Protein AF-0000000082408126 (afdb_homodimer)

Radius of gyration: 17.86 Å; Cα contacts (8 Å, |Δi|>4): 687; chains: 2; bounding box: 46×48×42 Å

InterPro domains:
  IPR011576 Pyridoxamine 5'-phosphate oxidase, N-terminal [PF01243] (5-93)
  IPR012349 FMN-binding split barrel [G3DSA:2.30.110.10] (2-113)
  IPR024031 PPOX class F420-dependent enzyme, MSMEG_5819/OxyR family [TIGR04023] (3-119)

Foldseek 3Di:
DFDDPLRVVLLVVFQWKWKWFAAPVGDIDIDIFGWDDPRFKIKGFDADDCRCVDPRLVRVVVPRFKMKIKGKDFPDVVLTWIWIKIWIWGKHHWDWDQDDHGTHIMIITGTAKMWTWDSVGDGADPDGTDIDIDGDDD/DFDDPLRVVLLVVFAWKWKWFAAPVGDIDIDIFGWDDPRFKIKGFDADPCRCVDPRLVRVVVPRFKMKIKGKDFPDVVLTWIWIKIWIWGKHHWDWDQDDHGTHIMIITGTAKMWTWDSVGDGADPDGTDIDMDGDDD

Solvent-accessible surface area (backbone atoms only — not comparable to full-atom values): 14688 Å² total; per-residue (Å²): 74,77,80,50,72,68,55,48,54,51,56,70,70,48,77,47,32,39,40,16,32,30,39,98,85,63,46,34,36,40,45,79,41,58,69,44,75,77,86,74,37,37,37,38,67,36,60,53,74,66,49,61,71,35,67,64,43,43,17,38,65,71,65,39,30,47,26,13,32,27,38,66,52,62,90,30,76,84,66,39,16,55,30,36,37,34,34,33,28,41,47,46,71,69,41,77,46,76,54,93,81,39,64,24,36,33,26,48,26,43,60,42,37,35,36,34,26,39,82,85,58,53,64,63,60,94,59,73,78,66,69,48,74,43,60,34,64,133,76,76,79,50,71,69,55,48,56,52,57,70,72,48,74,49,32,38,40,16,32,31,39,97,84,64,47,37,36,42,46,78,39,57,68,43,74,79,87,74,37,35,38,38,68,35,61,52,75,65,48,60,71,36,67,64,42,44,16,36,67,71,66,39,31,47,26,11,32,26,38,67,52,63,91,29,76,85,65,38,17,55,31,35,37,33,35,34,28,41,47,47,70,70,40,78,45,76,54,94,81,40,64,24,36,33,26,46,26,43,60,40,37,36,36,34,26,39,81,84,58,55,64,62,60,94,59,72,77,66,70,51,75,43,62,35,65,131

Sequence (276 aa):
MAFTEEEIAYMQSQPLARVATLSPHGQPDVVPLAFEYDGAHFWIGGGGQSVLKTRKFRNIGSGQLEVALVIDDMPSFEPFVARGIRIYGVAERPIERVGMVGPGIYSRITPTVSWSWNLAGEPAGDTWYESHKTVHTQMAFTEEEIAYMQSQPLARVATLSPHGQPDVVPLAFEYDGAHFWIGGGGQSVLKTRKFRNIGSGQLEVALVIDDMPSFEPFVARGIRIYGVAERPIERVGMVGPGIYSRITPTVSWSWNLAGEPAGDTWYESHKTVHTQ

Nearest PDB structures (foldseek):
  3f7e-assembly1_B  TM=7.521E-01  e=1.016E-05  Mycolicibacterium smegmatis
  3tgv-assembly2_D  TM=7.286E-01  e=1.188E-05  Vibrio cholerae O395
  3gas-assembly1_B  TM=7.030E-01  e=2.689E-04  Helicobacter pylori NCTC 11639
  2fg9-assembly1_A  TM=7.040E-01  e=2.301E-04  Bacteroides thetaiotaomicron VPI-5482
  6u5f-assembly1_M  TM=4.309E-01  e=4.556E-01  Pseudomonas aeruginosa PAO1

Secondary structure (DSSP, 8-state):
-PPPHHHHHHHHH-S-EEEEEE-TTS-EEEEEE--EE-SS-EEEEESSGGGGGSHHHHHHHTT--EEEEEEEEEEETTTTEEEEEEEEEEE---EEEEETTEEEEEEEEEEEEEEEE-TT-PPP-SSPPPEEEEEPP-/-PPPHHHHHHHHH-S-EEEEEE-TTS-EEEEEE--EE-SS-EEEEESSGGGGGSHHHHHHHTT--EEEEEEEEEEETTTTEEEEEEEEEEE---EEEEETTEEEEEEEEEEEEEEEE-TT-PPP-SSPPPEEEEEPP-

Organism: Rhodococcus erythropolis (NCBI:txid1833)

pLDDT: mean 95.9, std 4.9, range [67.69, 98.94]

Structure (mmCIF, N/CA/C/O backbone):
data_AF-0000000082408126-model_v1
#
loop_
_entity.id
_entity.type
_entity.pdbx_description
1 polymer 'PPOX class F420-dependent oxidoreductase'
#
loop_
_atom_site.group_PDB
_atom_site.id
_atom_site.type_symbol
_atom_site.label_atom_id
_atom_site.label_alt_id
_atom_site.label_comp_id
_atom_site.label_asym_id
_atom_site.label_entity_id
_atom_site.label_seq_id
_atom_site.pdbx_PDB_ins_code
_atom_site.Cartn_x
_atom_site.Cartn_y
_atom_site.Cartn_z
_atom_site.occupancy
_atom_site.B_iso_or_equiv
_atom_site.auth_seq_id
_atom_site.auth_comp_id
_atom_site.auth_asym_id
_atom_site.auth_atom_id
_atom_site.pdbx_PDB_model_num
ATOM 1 N N . MET A 1 1 ? 23.391 3.203 5.121 1 73 1 MET A N 1
ATOM 2 C CA . MET A 1 1 ? 23.562 3.945 3.875 1 73 1 MET A CA 1
ATOM 3 C C . MET A 1 1 ? 22.281 4.668 3.496 1 73 1 MET A C 1
ATOM 5 O O . MET A 1 1 ? 21.188 4.223 3.844 1 73 1 MET A O 1
ATOM 9 N N . ALA A 1 2 ? 22.5 5.793 2.758 1 87.81 2 ALA A N 1
ATOM 10 C CA . ALA A 1 2 ? 21.438 6.688 2.301 1 87.81 2 ALA A CA 1
ATOM 11 C C . ALA A 1 2 ? 20.859 6.215 0.969 1 87.81 2 ALA A C 1
ATOM 13 O O . ALA A 1 2 ? 21.438 5.344 0.31 1 87.81 2 ALA A O 1
ATOM 14 N N . PHE A 1 3 ? 19.688 6.656 0.694 1 97.62 3 PHE A N 1
ATOM 15 C CA . PHE A 1 3 ? 19.094 6.457 -0.628 1 97.62 3 PHE A CA 1
ATOM 16 C C . PHE A 1 3 ? 20.016 7.004 -1.714 1 97.62 3 PHE A C 1
ATOM 18 O O . PHE A 1 3 ? 20.656 8.047 -1.533 1 97.62 3 PHE A O 1
ATOM 25 N N . THR A 1 4 ? 20.109 6.258 -2.828 1 97.38 4 THR A N 1
ATOM 26 C CA . THR A 1 4 ? 20.844 6.781 -3.971 1 97.38 4 THR A CA 1
ATOM 27 C C . THR A 1 4 ? 20.109 7.969 -4.59 1 97.38 4 THR A C 1
ATOM 29 O O . THR A 1 4 ? 18.938 8.18 -4.324 1 97.38 4 THR A O 1
ATOM 32 N N . GLU A 1 5 ? 20.797 8.719 -5.441 1 97.12 5 GLU A N 1
ATOM 33 C CA . GLU A 1 5 ? 20.188 9.836 -6.152 1 97.12 5 GLU A CA 1
ATOM 34 C C . GLU A 1 5 ? 19.047 9.359 -7.047 1 97.12 5 GLU A C 1
ATOM 36 O O . GLU A 1 5 ? 18.031 10.047 -7.191 1 97.12 5 GLU A O 1
ATOM 41 N N . GLU A 1 6 ? 19.234 8.219 -7.668 1 98 6 GLU A N 1
ATOM 42 C CA . GLU A 1 6 ? 18.203 7.645 -8.523 1 98 6 GLU A CA 1
ATOM 43 C C . GLU A 1 6 ? 16.938 7.301 -7.723 1 98 6 GLU A C 1
ATOM 45 O O . GLU A 1 6 ? 15.828 7.586 -8.156 1 98 6 GLU A O 1
ATOM 50 N N . GLU A 1 7 ? 17.141 6.703 -6.574 1 98.56 7 GLU A N 1
ATOM 51 C CA . GLU A 1 7 ? 16.016 6.367 -5.699 1 98.56 7 GLU A CA 1
ATOM 52 C C . GLU A 1 7 ? 15.281 7.617 -5.242 1 98.56 7 GLU A C 1
ATOM 54 O O . GLU A 1 7 ? 14.047 7.656 -5.25 1 98.56 7 GLU A O 1
ATOM 59 N N . ILE A 1 8 ? 16.031 8.594 -4.867 1 98.19 8 ILE A N 1
ATOM 60 C CA . ILE A 1 8 ? 15.445 9.836 -4.395 1 98.19 8 ILE A CA 1
ATOM 61 C C . ILE A 1 8 ? 14.648 10.492 -5.52 1 98.19 8 ILE A C 1
ATOM 63 O O . ILE A 1 8 ? 13.508 10.914 -5.312 1 98.19 8 ILE A O 1
ATOM 67 N N . ALA A 1 9 ? 15.211 10.594 -6.715 1 98.06 9 ALA A N 1
ATOM 68 C CA . ALA A 1 9 ? 14.531 11.188 -7.863 1 98.06 9 ALA A CA 1
ATOM 69 C C . ALA A 1 9 ? 13.234 10.445 -8.18 1 98.06 9 ALA A C 1
ATOM 71 O O . ALA A 1 9 ? 12.203 11.062 -8.461 1 98.06 9 ALA A O 1
ATOM 72 N N . TYR A 1 10 ? 13.328 9.141 -8.078 1 98.56 10 TYR A N 1
ATOM 73 C CA . TYR A 1 10 ? 12.141 8.328 -8.336 1 98.56 10 TYR A CA 1
ATOM 74 C C . TYR A 1 10 ? 11.055 8.609 -7.309 1 98.56 10 TYR A C 1
ATOM 76 O O . TYR A 1 10 ? 9.906 8.891 -7.668 1 98.56 10 TYR A O 1
ATOM 84 N N . MET A 1 11 ? 11.406 8.539 -6.023 1 98.19 11 MET A N 1
ATOM 85 C CA . MET A 1 11 ? 10.422 8.766 -4.973 1 98.19 11 MET A CA 1
ATOM 86 C C . MET A 1 11 ? 9.766 10.133 -5.121 1 98.19 11 MET A C 1
ATOM 88 O O . MET A 1 11 ? 8.547 10.266 -4.973 1 98.19 11 MET A O 1
ATOM 92 N N . GLN A 1 12 ? 10.523 11.086 -5.492 1 95.56 12 GLN A N 1
ATOM 93 C CA . GLN A 1 12 ? 10.031 12.453 -5.582 1 95.56 12 GLN A CA 1
ATOM 94 C C . GLN A 1 12 ? 9.117 12.625 -6.797 1 95.56 12 GLN A C 1
ATOM 96 O O . GLN A 1 12 ? 8.32 13.562 -6.848 1 95.56 12 GLN A O 1
ATOM 101 N N . SER A 1 13 ? 9.242 11.773 -7.754 1 96.69 13 SER A N 1
ATOM 102 C CA . SER A 1 13 ? 8.406 11.844 -8.945 1 96.69 13 SER A CA 1
ATOM 103 C C . SER A 1 13 ? 7.031 11.234 -8.703 1 96.69 13 SER A C 1
ATOM 105 O O . SER A 1 13 ? 6.125 11.383 -9.523 1 96.69 13 SER A O 1
ATOM 107 N N . GLN A 1 14 ? 6.859 10.531 -7.641 1 96.75 14 GLN A N 1
ATOM 108 C CA . GLN A 1 14 ? 5.617 9.82 -7.355 1 96.75 14 GLN A CA 1
ATOM 109 C C . GLN A 1 14 ? 4.73 10.617 -6.402 1 96.75 14 GLN A C 1
ATOM 111 O O . GLN A 1 14 ? 5.215 11.156 -5.402 1 96.75 14 GLN A O 1
ATOM 116 N N . PRO A 1 15 ? 3.42 10.578 -6.656 1 95.12 15 PRO A N 1
ATOM 117 C CA . PRO A 1 15 ? 2.537 11.422 -5.844 1 95.12 15 PRO A CA 1
ATOM 118 C C . PRO A 1 15 ? 2.168 10.773 -4.512 1 95.12 15 PRO A C 1
ATOM 120 O O . PRO A 1 15 ? 1.817 11.477 -3.559 1 95.12 15 PRO A O 1
ATOM 123 N N . LEU A 1 16 ? 2.184 9.438 -4.504 1 97.56 16 LEU A N 1
ATOM 124 C CA . LEU A 1 16 ? 1.646 8.766 -3.326 1 97.56 16 LEU A CA 1
ATOM 125 C C . LEU A 1 16 ? 2.59 7.668 -2.848 1 97.56 16 LEU A C 1
ATOM 127 O O . LEU A 1 16 ? 3.326 7.086 -3.648 1 97.56 16 LEU A O 1
ATOM 131 N N . ALA A 1 17 ? 2.564 7.445 -1.604 1 98.62 17 ALA A N 1
ATOM 132 C CA . ALA A 1 17 ? 3.012 6.207 -0.975 1 98.62 17 ALA A CA 1
ATOM 133 C C . ALA A 1 17 ? 1.836 5.434 -0.385 1 98.62 17 ALA A C 1
ATOM 135 O O . ALA A 1 17 ? 0.788 6.016 -0.095 1 98.62 17 ALA A O 1
ATOM 136 N N . ARG A 1 18 ? 1.909 4.141 -0.282 1 98.94 18 ARG A N 1
ATOM 137 C CA . ARG A 1 18 ? 1.026 3.34 0.561 1 98.94 18 ARG A CA 1
ATOM 138 C C . ARG A 1 18 ? 1.74 2.896 1.833 1 98.94 18 ARG A C 1
ATOM 140 O O . ARG A 1 18 ? 2.787 2.25 1.771 1 98.94 18 ARG A O 1
ATOM 147 N N . VAL A 1 19 ? 1.17 3.299 2.951 1 98.94 19 VAL A N 1
ATOM 148 C CA . VAL A 1 19 ? 1.831 3.141 4.242 1 98.94 19 VAL A CA 1
ATOM 149 C C . VAL A 1 19 ? 1.081 2.111 5.086 1 98.94 19 VAL A C 1
ATOM 151 O O . VAL A 1 19 ? -0.13 2.229 5.285 1 98.94 19 VAL A O 1
ATOM 154 N N . ALA A 1 20 ? 1.827 1.143 5.527 1 98.94 20 ALA A N 1
ATOM 155 C CA . ALA A 1 20 ? 1.29 0.094 6.391 1 98.94 20 ALA A CA 1
ATOM 156 C C . ALA A 1 20 ? 1.627 0.364 7.855 1 98.94 20 ALA A C 1
ATOM 158 O O . ALA A 1 20 ? 2.783 0.63 8.195 1 98.94 20 ALA A O 1
ATOM 159 N N . THR A 1 21 ? 0.657 0.328 8.688 1 98.94 21 THR A N 1
ATOM 160 C CA . THR A 1 21 ? 0.77 0.426 10.141 1 98.94 21 THR A CA 1
ATOM 161 C C . THR A 1 21 ? 0.057 -0.74 10.82 1 98.94 21 THR A C 1
ATOM 163 O O . THR A 1 21 ? -0.582 -1.558 10.156 1 98.94 21 THR A O 1
ATOM 166 N N . LEU A 1 22 ? 0.25 -0.81 12.109 1 98.75 22 LEU A N 1
ATOM 167 C CA . LEU A 1 22 ? -0.267 -1.944 12.867 1 98.75 22 LEU A CA 1
ATOM 168 C C . LEU A 1 22 ? -1.123 -1.472 14.039 1 98.75 22 LEU A C 1
ATOM 170 O O . LEU A 1 22 ? -0.729 -0.564 14.773 1 98.75 22 LEU A O 1
ATOM 174 N N . SER A 1 23 ? -2.307 -2.068 14.172 1 98.19 23 SER A N 1
ATOM 175 C CA . SER A 1 23 ? -3.096 -1.783 15.367 1 98.19 23 SER A CA 1
ATOM 176 C C . SER A 1 23 ? -2.48 -2.428 16.609 1 98.19 23 SER A C 1
ATOM 178 O O . SER A 1 23 ? -1.692 -3.369 16.5 1 98.19 23 SER A O 1
ATOM 180 N N . PRO A 1 24 ? -2.906 -2.021 17.766 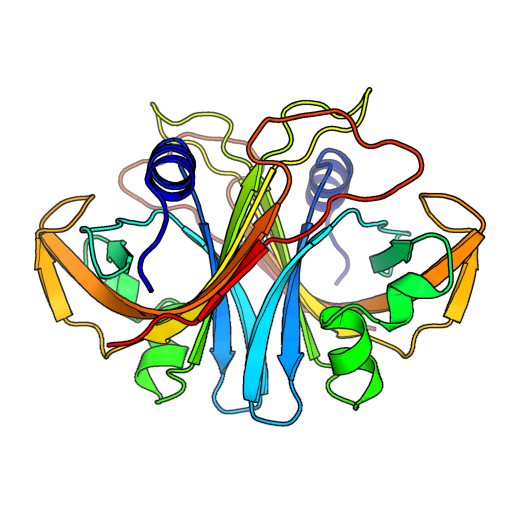1 96.31 24 PRO A N 1
ATOM 181 C CA . PRO A 1 24 ? -2.373 -2.635 18.984 1 96.31 24 PRO A CA 1
ATOM 182 C C . PRO A 1 24 ? -2.781 -4.098 19.125 1 96.31 24 PRO A C 1
ATOM 184 O O . PRO A 1 24 ? -2.184 -4.832 19.922 1 96.31 24 PRO A O 1
ATOM 187 N N . HIS A 1 25 ? -3.744 -4.535 18.375 1 95.5 25 HIS A N 1
ATOM 188 C CA . HIS A 1 25 ? -4.219 -5.906 18.5 1 95.5 25 HIS A CA 1
ATOM 189 C C . HIS A 1 25 ? -3.734 -6.77 17.344 1 95.5 25 HIS A C 1
ATOM 191 O O . HIS A 1 25 ? -4.203 -7.895 17.156 1 95.5 25 HIS A O 1
ATOM 197 N N . GLY A 1 26 ? -2.9 -6.176 16.469 1 96.44 26 GLY A N 1
ATOM 198 C CA . GLY A 1 26 ? -2.207 -7.008 15.492 1 96.44 26 GLY A CA 1
ATOM 199 C C . GLY A 1 26 ? -2.811 -6.934 14.102 1 96.44 26 GLY A C 1
ATOM 200 O O . GLY A 1 26 ? -2.355 -7.621 13.188 1 96.44 26 GLY A O 1
ATOM 201 N N . GLN A 1 27 ? -3.883 -6.109 13.875 1 98.44 27 GLN A N 1
ATOM 202 C CA . GLN A 1 27 ? -4.453 -5.914 12.547 1 98.44 27 GLN A CA 1
ATOM 203 C C . GLN A 1 27 ? -3.609 -4.949 11.719 1 98.44 27 GLN A C 1
ATOM 205 O O . GLN A 1 27 ? -3.457 -3.781 12.086 1 98.44 27 GLN A O 1
ATOM 210 N N . PRO A 1 28 ? -3.043 -5.434 10.562 1 98.88 28 PRO A N 1
ATOM 211 C CA . PRO A 1 28 ? -2.402 -4.492 9.648 1 98.88 28 PRO A CA 1
ATOM 212 C C . PRO A 1 28 ? -3.396 -3.521 9.008 1 98.88 28 PRO A C 1
ATOM 214 O O . PRO A 1 28 ? -4.57 -3.859 8.844 1 98.88 28 PRO A O 1
ATOM 217 N N . ASP A 1 29 ? -2.943 -2.385 8.75 1 98.94 29 ASP A N 1
ATOM 218 C CA . ASP A 1 29 ? -3.648 -1.383 7.957 1 98.94 29 ASP A CA 1
ATOM 219 C C . ASP A 1 29 ? -2.756 -0.84 6.844 1 98.94 29 ASP A C 1
ATOM 221 O O . ASP A 1 29 ? -1.528 -0.874 6.953 1 98.94 29 ASP A O 1
ATOM 225 N N . VAL A 1 30 ? -3.33 -0.396 5.758 1 98.94 30 VAL A N 1
ATOM 226 C CA . VAL A 1 30 ? -2.564 0.219 4.68 1 98.94 30 VAL A CA 1
ATOM 227 C C . VAL A 1 30 ? -3.418 1.273 3.977 1 98.94 30 VAL A C 1
ATOM 229 O O . VAL A 1 30 ? -4.574 1.02 3.639 1 98.94 30 VAL A O 1
ATOM 232 N N . VAL A 1 31 ? -2.842 2.434 3.768 1 98.81 31 VAL A N 1
ATOM 233 C CA . VAL A 1 31 ? -3.582 3.518 3.127 1 98.81 31 VAL A CA 1
ATOM 234 C C . VAL A 1 31 ? -2.656 4.297 2.195 1 98.81 31 VAL A C 1
ATOM 236 O O . VAL A 1 31 ? -1.465 4.445 2.475 1 98.81 31 VAL A O 1
ATOM 239 N N . PRO A 1 32 ? -3.209 4.742 1.036 1 98.5 32 PRO A N 1
ATOM 240 C CA . PRO A 1 32 ? -2.451 5.688 0.215 1 98.5 32 PRO A CA 1
ATOM 241 C C . PRO A 1 32 ? -2.412 7.09 0.816 1 98.5 32 PRO A C 1
ATOM 243 O O . PRO A 1 32 ? -3.398 7.543 1.401 1 98.5 32 PRO A O 1
ATOM 246 N N . LEU A 1 33 ? -1.297 7.727 0.705 1 97.19 33 LEU A N 1
ATOM 247 C CA . LEU A 1 33 ? -1.189 9.102 1.191 1 97.19 33 LEU A CA 1
ATOM 248 C C . LEU A 1 33 ? -0.031 9.828 0.516 1 97.19 33 LEU A C 1
ATOM 250 O O . LEU A 1 33 ? 0.877 9.188 -0.023 1 97.19 33 LEU A O 1
ATOM 254 N N . ALA A 1 34 ? -0.099 11.148 0.547 1 95.62 34 ALA A N 1
ATOM 255 C CA . ALA A 1 34 ? 1.055 11.953 0.158 1 95.62 34 ALA A CA 1
ATOM 256 C C . ALA A 1 34 ? 2.176 11.844 1.187 1 95.62 34 ALA A C 1
ATOM 258 O O . ALA A 1 34 ? 1.924 11.555 2.359 1 95.62 34 ALA A O 1
ATOM 259 N N . PHE A 1 35 ? 3.387 12.078 0.708 1 97.69 35 PHE A N 1
ATOM 260 C CA . PHE A 1 35 ? 4.551 12.008 1.583 1 97.69 35 PHE A CA 1
ATOM 261 C C . PHE A 1 35 ? 5.609 13.023 1.155 1 97.69 35 PHE A C 1
ATOM 263 O O . PHE A 1 35 ? 5.594 13.5 0.018 1 97.69 35 PHE A O 1
ATOM 270 N N . GLU A 1 36 ? 6.441 13.336 2.105 1 97.06 36 GLU A N 1
ATOM 271 C CA . GLU A 1 36 ? 7.617 14.172 1.883 1 97.06 36 GLU A CA 1
ATOM 272 C C . GLU A 1 36 ? 8.891 13.461 2.336 1 97.06 36 GLU A C 1
ATOM 274 O O . GLU A 1 36 ? 8.914 12.82 3.387 1 97.06 36 GLU A O 1
ATOM 279 N N . TYR A 1 37 ? 9.906 13.508 1.475 1 97.81 37 TYR A N 1
ATOM 280 C CA . TYR A 1 37 ? 11.25 13.117 1.874 1 97.81 37 TYR A CA 1
ATOM 281 C C . TYR A 1 37 ? 12.156 14.328 2.018 1 97.81 37 TYR A C 1
ATOM 283 O O . TYR A 1 37 ? 12.344 15.094 1.064 1 97.81 37 TYR A O 1
ATOM 291 N N . ASP A 1 38 ? 12.75 14.5 3.186 1 95.81 38 ASP A N 1
ATOM 292 C CA . ASP A 1 38 ? 13.477 15.734 3.443 1 95.81 38 ASP A CA 1
ATOM 293 C C . ASP A 1 38 ? 14.984 15.523 3.344 1 95.81 38 ASP A C 1
ATOM 295 O O . ASP A 1 38 ? 15.766 16.328 3.863 1 95.81 38 ASP A O 1
ATOM 299 N N . GLY A 1 39 ? 15.383 14.445 2.797 1 95.19 39 GLY A N 1
ATOM 300 C CA . GLY A 1 39 ? 16.797 14.125 2.668 1 95.19 39 GLY A CA 1
ATOM 301 C C . GLY A 1 39 ? 17.266 13.086 3.668 1 95.19 39 GLY A C 1
ATOM 302 O O . GLY A 1 39 ? 18.328 12.477 3.488 1 95.19 39 GLY A O 1
ATOM 303 N N . ALA A 1 40 ? 16.484 12.875 4.738 1 95.69 40 ALA A N 1
ATOM 304 C CA . ALA A 1 40 ? 16.859 11.922 5.773 1 95.69 40 ALA A CA 1
ATOM 305 C C . ALA A 1 40 ? 15.648 11.125 6.254 1 95.69 40 ALA A C 1
ATOM 307 O O . ALA A 1 40 ? 15.758 9.938 6.559 1 95.69 40 ALA A O 1
ATOM 308 N N . HIS A 1 41 ? 14.531 11.836 6.34 1 97.62 41 HIS A N 1
ATOM 309 C CA . HIS A 1 41 ? 13.305 11.25 6.879 1 97.62 41 HIS A CA 1
ATOM 310 C C . HIS A 1 41 ? 12.141 11.422 5.91 1 97.62 41 HIS A C 1
ATOM 312 O O . HIS A 1 41 ? 12.172 12.289 5.031 1 97.62 41 HIS A O 1
ATOM 318 N N . PHE A 1 42 ? 11.219 10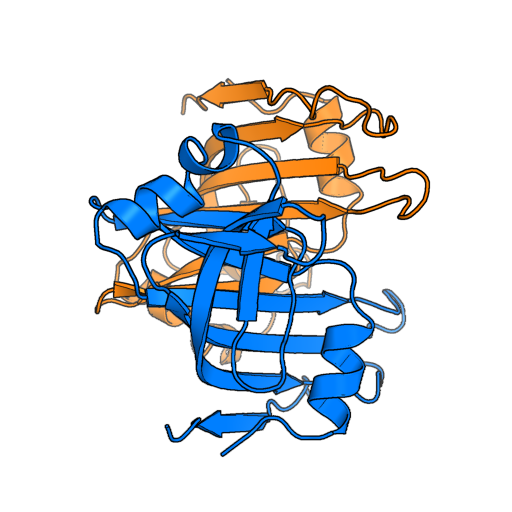.547 6.168 1 98.44 42 PHE A N 1
ATOM 319 C CA . PHE A 1 42 ? 9.914 10.742 5.547 1 98.44 42 PHE A CA 1
ATOM 320 C C . PHE A 1 42 ? 8.961 11.438 6.508 1 98.44 42 PHE A C 1
ATOM 322 O O . PHE A 1 42 ? 9.047 11.258 7.723 1 98.44 42 PHE A O 1
ATOM 329 N N . TRP A 1 43 ? 8.109 12.211 5.898 1 98.44 43 TRP A N 1
ATOM 330 C CA . TRP A 1 43 ? 7.031 12.852 6.645 1 98.44 43 TRP A CA 1
ATOM 331 C C . TRP A 1 43 ? 5.672 12.508 6.035 1 98.44 43 TRP A C 1
ATOM 333 O O . TRP A 1 43 ? 5.488 12.602 4.82 1 98.44 43 TRP A O 1
ATOM 343 N N . ILE A 1 44 ? 4.758 12.102 6.918 1 98.5 44 ILE A N 1
ATOM 344 C CA . ILE A 1 44 ? 3.373 11.852 6.531 1 98.5 44 ILE A CA 1
ATOM 345 C C . ILE A 1 44 ? 2.434 12.641 7.438 1 98.5 44 ILE A C 1
ATOM 347 O O . ILE A 1 44 ? 2.789 12.977 8.57 1 98.5 44 ILE A O 1
ATOM 351 N N . GLY A 1 45 ? 1.263 12.938 6.918 1 97.38 45 GLY A N 1
ATOM 352 C CA . GLY A 1 45 ? 0.295 13.719 7.664 1 97.38 45 GLY A CA 1
ATOM 353 C C . GLY A 1 45 ? -0.467 14.703 6.797 1 97.38 45 GLY A C 1
ATOM 354 O O . GLY A 1 45 ? -0.692 14.453 5.609 1 97.38 45 GLY A O 1
ATOM 355 N N . GLY A 1 46 ? -0.944 15.719 7.445 1 94.31 46 GLY A N 1
ATOM 356 C CA . GLY A 1 46 ? -1.756 16.703 6.738 1 94.31 46 GLY A CA 1
ATOM 357 C C . GLY A 1 46 ? -2.295 17.797 7.637 1 94.31 46 GLY A C 1
ATOM 358 O O . GLY A 1 46 ? -1.832 17.953 8.766 1 94.31 46 GLY A O 1
ATOM 359 N N . GLY A 1 47 ? -3.18 18.547 6.961 1 90.94 47 GLY A N 1
ATOM 360 C CA . GLY A 1 47 ? -3.734 19.688 7.668 1 90.94 47 GLY A CA 1
ATOM 361 C C . GLY A 1 47 ? -4.832 19.297 8.648 1 90.94 47 GLY A C 1
ATOM 362 O O . GLY A 1 47 ? -5.59 18.359 8.398 1 90.94 47 GLY A O 1
ATOM 363 N N . GLY A 1 48 ? -4.84 19.922 9.828 1 86.44 48 GLY A N 1
ATOM 364 C CA . GLY A 1 48 ? -5.957 19.875 10.758 1 86.44 48 GLY A CA 1
ATOM 365 C C . GLY A 1 48 ? -5.879 18.719 11.727 1 86.44 48 GLY A C 1
ATOM 366 O O . GLY A 1 48 ? -5.074 17.797 11.547 1 86.44 48 GLY A O 1
ATOM 367 N N . GLN A 1 49 ? -6.766 18.734 12.688 1 91.62 49 GLN A N 1
ATOM 368 C CA . GLN A 1 49 ? -6.773 17.797 13.805 1 91.62 49 GLN A CA 1
ATOM 369 C C . GLN A 1 49 ? -7.367 16.453 13.391 1 91.62 49 GLN A C 1
ATOM 371 O O . GLN A 1 49 ? -7.152 15.445 14.062 1 91.62 49 GLN A O 1
ATOM 376 N N . SER A 1 50 ? -8.031 16.453 12.32 1 91.5 50 SER A N 1
ATOM 377 C CA . SER A 1 50 ? -8.688 15.219 11.891 1 91.5 50 SER A CA 1
ATOM 378 C C . SER A 1 50 ? -7.66 14.148 11.531 1 91.5 50 SER A C 1
ATOM 380 O O . SER A 1 50 ? -7.984 12.953 11.516 1 91.5 50 SER A O 1
ATOM 382 N N . VAL A 1 51 ? -6.43 14.539 11.234 1 94.19 51 VAL A N 1
ATOM 383 C CA . VAL A 1 51 ? -5.336 13.617 10.945 1 94.19 51 VAL A CA 1
ATOM 384 C C . VAL A 1 51 ? -5.168 12.625 12.094 1 94.19 51 VAL A C 1
ATOM 386 O O . VAL A 1 51 ? -4.938 11.438 11.867 1 94.19 51 VAL A O 1
ATOM 389 N N . LEU A 1 52 ? -5.395 13.094 13.289 1 96.38 52 LEU A N 1
ATOM 390 C CA . LEU A 1 52 ? -5.16 12.281 14.477 1 96.38 52 LEU A CA 1
ATOM 391 C C . LEU A 1 52 ? -6.227 11.203 14.617 1 96.38 52 LEU A C 1
ATOM 393 O O . LEU A 1 52 ? -6.051 10.242 15.375 1 96.38 52 LEU A O 1
ATOM 397 N N . LYS A 1 53 ? -7.285 11.352 13.867 1 95.25 53 LYS A N 1
ATOM 398 C CA . LYS A 1 53 ? -8.391 10.406 13.969 1 95.25 53 LYS A CA 1
ATOM 399 C C . LYS A 1 53 ? -8.258 9.289 12.938 1 95.25 53 LYS A C 1
ATOM 401 O O . LYS A 1 53 ? -9.008 8.312 12.969 1 95.25 53 LYS A O 1
ATOM 406 N N . THR A 1 54 ? -7.336 9.438 12.07 1 96.69 54 THR A N 1
ATOM 407 C CA . THR A 1 54 ? -7.133 8.383 11.078 1 96.69 54 THR A CA 1
ATOM 408 C C . THR A 1 54 ? -6.531 7.137 11.727 1 96.69 54 THR A C 1
ATOM 410 O O . THR A 1 54 ? -5.867 7.23 12.766 1 96.69 54 THR A O 1
ATOM 413 N N . ARG A 1 55 ? -6.75 6.047 11.148 1 97.31 55 ARG A N 1
ATOM 414 C CA . ARG A 1 55 ? -6.281 4.773 11.68 1 97.31 55 ARG A CA 1
ATOM 415 C C . ARG A 1 55 ? -4.762 4.762 11.812 1 97.31 55 ARG A C 1
ATOM 417 O O . ARG A 1 55 ? -4.223 4.297 12.82 1 97.31 55 ARG A O 1
ATOM 424 N N . LYS A 1 56 ? -4.027 5.254 10.773 1 98.19 56 LYS A N 1
ATOM 425 C CA . LYS A 1 56 ? -2.568 5.219 10.805 1 98.19 56 LYS A CA 1
ATOM 426 C C . LYS A 1 56 ? -2.025 6.02 11.984 1 98.19 56 LYS A C 1
ATOM 428 O O . LYS A 1 56 ? -1.089 5.586 12.656 1 98.19 56 LYS A O 1
ATOM 433 N N . PHE A 1 57 ? -2.6 7.094 12.273 1 98.25 57 PHE A N 1
ATOM 434 C CA . PHE A 1 57 ? -2.096 7.926 13.359 1 98.25 57 PHE A CA 1
ATOM 435 C C . PHE A 1 57 ? -2.543 7.379 14.711 1 98.25 57 PHE A C 1
ATOM 437 O O . PHE A 1 57 ? -1.825 7.504 15.703 1 98.25 57 PHE A O 1
ATOM 444 N N . ARG A 1 58 ? -3.709 6.77 14.766 1 98.19 58 ARG A N 1
ATOM 445 C CA . ARG A 1 58 ? -4.082 6.07 15.992 1 98.19 58 ARG A CA 1
ATOM 446 C C . ARG A 1 58 ? -3.123 4.918 16.281 1 98.19 58 ARG A C 1
ATOM 448 O O . ARG A 1 58 ? -2.717 4.715 17.422 1 98.19 58 ARG A O 1
ATOM 455 N N . ASN A 1 59 ? -2.787 4.184 15.25 1 98.62 59 ASN A N 1
ATOM 456 C CA . ASN A 1 59 ? -1.84 3.088 15.406 1 98.62 59 ASN A CA 1
ATOM 457 C C . ASN A 1 59 ? -0.493 3.58 15.93 1 98.62 59 ASN A C 1
ATOM 459 O O . ASN A 1 59 ? 0.016 3.068 16.922 1 98.62 59 ASN A O 1
ATOM 463 N N . ILE A 1 60 ? 0.038 4.602 15.281 1 98.38 60 ILE A N 1
ATOM 464 C CA . ILE A 1 60 ? 1.318 5.172 15.688 1 98.38 60 ILE A CA 1
ATOM 465 C C . ILE A 1 60 ? 1.213 5.734 17.094 1 98.38 60 ILE A C 1
ATOM 467 O O . ILE A 1 60 ? 2.1 5.52 17.922 1 98.38 60 ILE A O 1
ATOM 471 N N . GLY A 1 61 ? 0.117 6.34 17.391 1 96.88 61 GLY A N 1
ATOM 472 C CA . GLY A 1 61 ? -0.104 6.934 18.703 1 96.88 61 GLY A CA 1
ATOM 473 C C . GLY A 1 61 ? -0.197 5.906 19.812 1 96.88 61 GLY A C 1
ATOM 474 O O . GLY A 1 61 ? 0.046 6.223 20.984 1 96.88 61 GLY A O 1
ATOM 475 N N . SER A 1 62 ? -0.519 4.723 19.484 1 97.06 62 SER A N 1
ATOM 476 C CA . SER A 1 62 ? -0.673 3.668 20.484 1 97.06 62 SER A CA 1
ATOM 477 C C . SER A 1 62 ? 0.661 2.99 20.781 1 97.06 62 SER A C 1
ATOM 479 O O . SER A 1 62 ? 0.731 2.09 21.625 1 97.06 62 SER A O 1
ATOM 481 N N . GLY A 1 63 ? 1.637 3.387 20.062 1 97.12 63 GLY A N 1
ATOM 482 C CA . GLY A 1 63 ? 2.973 2.875 20.328 1 97.12 63 GLY A CA 1
ATOM 483 C C . GLY A 1 63 ? 3.441 1.865 19.297 1 97.12 63 GLY A C 1
ATOM 484 O O . GLY A 1 63 ? 4.512 1.271 19.453 1 97.12 63 GLY A O 1
ATOM 485 N N . GLN A 1 64 ? 2.648 1.598 18.344 1 98 64 GLN A N 1
ATOM 486 C CA . GLN A 1 64 ? 3.078 0.76 17.219 1 98 64 GLN A CA 1
ATOM 487 C C . GLN A 1 64 ? 3.854 1.573 16.188 1 98 64 GLN A C 1
ATOM 489 O O . GLN A 1 64 ? 3.273 2.066 15.219 1 98 64 GLN A O 1
ATOM 494 N N . LEU A 1 65 ? 5.168 1.576 16.344 1 98.62 65 LEU A N 1
ATOM 495 C CA . LEU A 1 65 ? 5.941 2.605 15.656 1 98.62 65 LEU A CA 1
ATOM 496 C C . LEU A 1 65 ? 6.605 2.039 14.406 1 98.62 65 LEU A C 1
ATOM 498 O O . LEU A 1 65 ? 7.062 2.795 13.547 1 98.62 65 LEU A O 1
ATOM 502 N N . GLU A 1 66 ? 6.773 0.698 14.344 1 98.69 66 GLU A N 1
ATOM 503 C CA . GLU A 1 66 ? 7.285 0.11 13.109 1 98.69 66 GLU A CA 1
ATOM 504 C C . GLU A 1 66 ? 6.273 0.243 11.969 1 98.69 66 GLU A C 1
ATOM 506 O O . GLU A 1 66 ? 5.098 -0.081 12.141 1 98.69 66 GLU A O 1
ATOM 511 N N . VAL A 1 67 ? 6.734 0.759 10.836 1 98.94 67 VAL A N 1
ATOM 512 C CA . VAL A 1 67 ? 5.867 0.958 9.68 1 98.94 67 VAL A CA 1
ATOM 513 C C . VAL A 1 67 ? 6.566 0.456 8.422 1 98.94 67 VAL A C 1
ATOM 515 O O . VAL A 1 67 ? 7.766 0.171 8.438 1 98.94 67 VAL A O 1
ATOM 518 N N . ALA A 1 68 ? 5.859 0.291 7.379 1 98.94 68 ALA A N 1
ATOM 519 C CA . ALA A 1 68 ? 6.367 0.057 6.031 1 98.94 68 ALA A CA 1
ATOM 520 C C . ALA A 1 68 ? 5.691 0.981 5.023 1 98.94 68 ALA A C 1
ATOM 522 O O . ALA A 1 68 ? 4.531 1.36 5.199 1 98.94 68 ALA A O 1
ATOM 523 N N . LEU A 1 69 ? 6.375 1.409 4.043 1 98.88 69 LEU A N 1
ATOM 524 C CA . LEU A 1 69 ? 5.781 2.145 2.932 1 98.88 69 LEU A CA 1
ATOM 525 C C . LEU A 1 69 ? 6.266 1.589 1.596 1 98.88 69 LEU A C 1
ATOM 527 O O . LEU A 1 69 ? 7.395 1.108 1.489 1 98.88 69 LEU A O 1
ATOM 531 N N . VAL A 1 70 ? 5.402 1.629 0.6 1 98.94 70 VAL A N 1
ATOM 532 C CA . VAL A 1 70 ? 5.809 1.332 -0.77 1 98.94 70 VAL A CA 1
ATOM 533 C C . VAL A 1 70 ? 5.43 2.492 -1.686 1 98.94 70 VAL A C 1
ATOM 535 O O . VAL A 1 70 ? 4.348 3.072 -1.548 1 98.94 70 VAL A O 1
ATOM 538 N N . ILE A 1 71 ? 6.348 2.961 -2.43 1 98.88 71 ILE A N 1
ATOM 539 C CA . ILE A 1 71 ? 6.191 3.912 -3.525 1 98.88 71 ILE A CA 1
ATOM 540 C C . ILE A 1 71 ? 6.402 3.201 -4.859 1 98.88 71 ILE A C 1
ATOM 542 O O . ILE A 1 71 ? 7.504 2.729 -5.152 1 98.88 71 ILE A O 1
ATOM 546 N N . ASP A 1 72 ? 5.289 3.104 -5.625 1 98.75 72 ASP A N 1
ATOM 547 C CA . ASP A 1 72 ? 5.375 2.26 -6.812 1 98.75 72 ASP A CA 1
ATOM 548 C C . ASP A 1 72 ? 4.5 2.807 -7.938 1 98.75 72 ASP A C 1
ATOM 550 O O . ASP A 1 72 ? 3.621 3.637 -7.699 1 98.75 72 ASP A O 1
ATOM 554 N N . ASP A 1 73 ? 4.832 2.418 -9.164 1 98 73 ASP A N 1
ATOM 555 C CA . ASP A 1 73 ? 3.988 2.678 -10.32 1 98 73 ASP A CA 1
ATOM 556 C C . ASP A 1 73 ? 4.125 1.564 -11.359 1 98 73 ASP A C 1
ATOM 558 O O . ASP A 1 73 ? 4.984 0.69 -11.227 1 98 73 ASP A O 1
ATOM 562 N N . MET A 1 74 ? 3.178 1.559 -12.234 1 96.94 74 MET A N 1
ATOM 563 C CA . MET A 1 74 ? 3.164 0.611 -13.344 1 96.94 74 MET A CA 1
ATOM 564 C C . MET A 1 74 ? 3.062 1.341 -14.68 1 96.94 74 MET A C 1
ATOM 566 O O . MET A 1 74 ? 1.975 1.459 -15.25 1 96.94 74 MET A O 1
ATOM 570 N N . PRO A 1 75 ? 4.203 1.759 -15.281 1 96 75 PRO A N 1
ATOM 571 C CA . PRO A 1 75 ? 4.203 2.502 -16.547 1 96 75 PRO A CA 1
ATOM 572 C C . PRO A 1 75 ? 3.465 1.769 -17.656 1 96 75 PRO A C 1
ATOM 574 O O . PRO A 1 75 ? 2.943 2.404 -18.578 1 96 75 PRO A O 1
ATOM 577 N N . SER A 1 76 ? 3.492 0.41 -17.547 1 95.38 76 SER A N 1
ATOM 578 C CA . SER A 1 76 ? 2.865 -0.356 -18.609 1 95.38 76 SER A CA 1
ATOM 579 C C . SER A 1 76 ? 2.344 -1.695 -18.109 1 95.38 76 SER A C 1
ATOM 581 O O . SER A 1 76 ? 3.006 -2.363 -17.312 1 95.38 76 SER A O 1
ATOM 583 N N . PHE A 1 77 ? 1.213 -2.035 -18.656 1 91.44 77 PHE A N 1
ATOM 584 C CA . PHE A 1 77 ? 0.654 -3.344 -18.344 1 91.44 77 PHE A CA 1
ATOM 585 C C . PHE A 1 77 ? 1.116 -4.391 -19.344 1 91.44 77 PHE A C 1
ATOM 587 O O . PHE A 1 77 ? 1.396 -5.535 -18.969 1 91.44 77 PHE A O 1
ATOM 594 N N . GLU A 1 78 ? 1.137 -3.865 -20.609 1 91.5 78 GLU A N 1
ATOM 595 C CA . GLU A 1 78 ? 1.614 -4.719 -21.703 1 91.5 78 GLU A CA 1
ATOM 596 C C . GLU A 1 78 ? 2.514 -3.941 -22.656 1 91.5 78 GLU A C 1
ATOM 598 O O . GLU A 1 78 ? 2.033 -3.119 -23.438 1 91.5 78 GLU A O 1
ATOM 603 N N . PRO A 1 79 ? 3.893 -4.254 -22.641 1 93.81 79 PRO A N 1
ATOM 6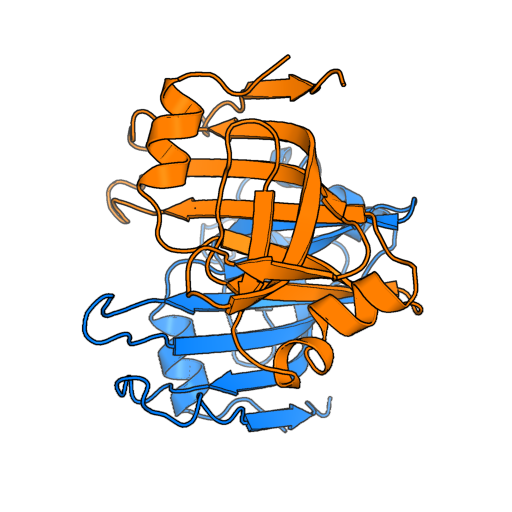04 C CA . PRO A 1 79 ? 4.574 -5.188 -21.75 1 93.81 79 PRO A CA 1
ATOM 605 C C . PRO A 1 79 ? 4.492 -4.766 -20.281 1 93.81 79 PRO A C 1
ATOM 607 O O . PRO A 1 79 ? 4.277 -3.588 -19.984 1 93.81 79 PRO A O 1
ATOM 610 N N . PHE A 1 80 ? 4.684 -5.711 -19.453 1 92.69 80 PHE A N 1
ATOM 611 C CA . PHE A 1 80 ? 4.566 -5.422 -18.031 1 92.69 80 PHE A CA 1
ATOM 612 C C . PHE A 1 80 ? 5.809 -4.699 -17.516 1 92.69 80 PHE A C 1
ATOM 614 O O . PHE A 1 80 ? 6.918 -5.23 -17.594 1 92.69 80 PHE A O 1
ATOM 621 N N . VAL A 1 81 ? 5.582 -3.5 -17 1 96.81 81 VAL A N 1
ATOM 622 C CA . VAL A 1 81 ? 6.637 -2.682 -16.406 1 96.81 81 VAL A CA 1
ATOM 623 C C . VAL A 1 81 ? 6.168 -2.145 -15.055 1 96.81 81 VAL A C 1
ATOM 625 O O . VAL A 1 81 ? 5.184 -1.407 -14.984 1 96.81 81 VAL A O 1
ATOM 628 N N . ALA A 1 82 ? 6.812 -2.555 -14.031 1 96.88 82 ALA A N 1
ATOM 629 C CA . ALA A 1 82 ? 6.527 -2.049 -12.688 1 96.88 82 ALA A CA 1
ATOM 630 C C . ALA A 1 82 ? 7.797 -1.549 -12.008 1 96.88 82 ALA A C 1
ATOM 632 O O . ALA A 1 82 ? 8.859 -2.154 -12.148 1 96.88 82 ALA A O 1
ATOM 633 N N . ARG A 1 83 ? 7.754 -0.409 -11.391 1 98.44 83 ARG A N 1
ATOM 634 C CA . ARG A 1 83 ? 8.82 0.191 -10.602 1 98.44 83 ARG A CA 1
ATOM 635 C C . ARG A 1 83 ? 8.398 0.366 -9.148 1 98.44 83 ARG A C 1
ATOM 637 O O . ARG A 1 83 ? 7.215 0.56 -8.859 1 98.44 83 ARG A O 1
ATOM 644 N N . GLY A 1 84 ? 9.453 0.269 -8.281 1 98.62 84 GLY A N 1
ATOM 645 C CA . GLY A 1 84 ? 9.023 0.551 -6.918 1 98.62 84 GLY A CA 1
ATOM 646 C C . GLY A 1 84 ? 10.18 0.615 -5.934 1 98.62 84 GLY A C 1
ATOM 647 O O . GLY A 1 84 ? 11.297 0.206 -6.254 1 98.62 84 GLY A O 1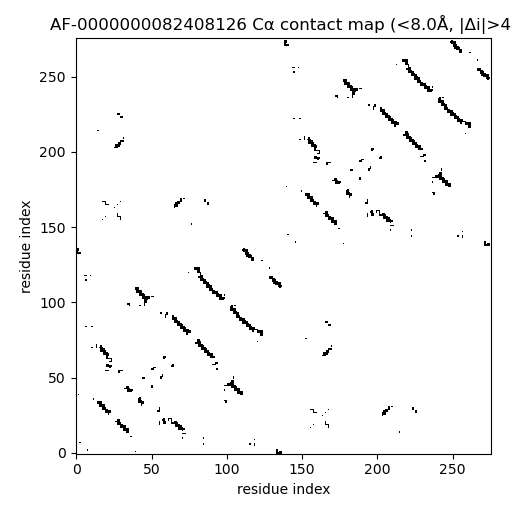
ATOM 648 N N . ILE A 1 85 ? 9.938 1.122 -4.816 1 98.88 85 ILE A N 1
ATOM 649 C CA . ILE A 1 85 ? 10.789 1.112 -3.629 1 98.88 85 ILE A CA 1
ATOM 650 C C . ILE A 1 85 ? 9.938 0.83 -2.393 1 98.88 85 ILE A C 1
ATOM 652 O O . ILE A 1 85 ? 8.891 1.446 -2.197 1 98.88 85 ILE A O 1
ATOM 656 N N . ARG A 1 86 ? 10.328 -0.219 -1.666 1 98.94 86 ARG A N 1
ATOM 657 C CA . ARG A 1 86 ? 9.75 -0.547 -0.368 1 98.94 86 ARG A CA 1
ATOM 658 C C . ARG A 1 86 ? 10.672 -0.122 0.768 1 98.94 86 ARG A C 1
ATOM 660 O O . ARG A 1 86 ? 11.891 -0.297 0.684 1 98.94 86 ARG A O 1
ATOM 667 N N . ILE A 1 87 ? 10.062 0.429 1.826 1 98.94 87 ILE A N 1
ATOM 668 C CA . ILE A 1 87 ? 10.852 0.987 2.922 1 98.94 87 ILE A CA 1
ATOM 669 C C . ILE A 1 87 ? 10.258 0.552 4.258 1 98.94 87 ILE A C 1
ATOM 671 O O . ILE A 1 87 ? 9.047 0.684 4.48 1 98.94 87 ILE A O 1
ATOM 675 N N . TYR A 1 88 ? 11.078 -0.04 5.078 1 98.88 88 TYR A N 1
ATOM 676 C CA . TYR A 1 88 ? 10.766 -0.135 6.5 1 98.88 88 TYR A CA 1
ATOM 677 C C . TYR A 1 88 ? 11.281 1.087 7.254 1 98.88 88 TYR A C 1
ATOM 679 O O . TYR A 1 88 ? 12.328 1.644 6.91 1 98.88 88 TYR A O 1
ATOM 687 N N . GLY A 1 89 ? 10.516 1.469 8.211 1 98.75 89 GLY A N 1
ATOM 688 C CA . GLY A 1 89 ? 10.945 2.594 9.031 1 98.75 89 GLY A CA 1
ATOM 689 C C . GLY A 1 89 ? 10.281 2.631 10.391 1 98.75 89 GLY A C 1
ATOM 690 O O . GLY A 1 89 ? 9.43 1.795 10.695 1 98.75 89 GLY A O 1
ATOM 691 N N . VAL A 1 90 ? 10.734 3.58 11.203 1 98.81 90 VAL A N 1
ATOM 692 C CA . VAL A 1 90 ? 10.195 3.828 12.539 1 98.81 90 VAL A CA 1
ATOM 693 C C . VAL A 1 90 ? 9.578 5.223 12.594 1 98.81 90 VAL A C 1
ATOM 695 O O . VAL A 1 90 ? 10.258 6.219 12.344 1 98.81 90 VAL A O 1
ATOM 698 N N . ALA A 1 91 ? 8.297 5.223 12.875 1 98.88 91 ALA A N 1
ATOM 699 C CA . ALA A 1 91 ? 7.574 6.488 12.984 1 98.88 91 ALA A CA 1
ATOM 700 C C . ALA A 1 91 ? 7.738 7.094 14.375 1 98.88 91 ALA A C 1
ATOM 702 O O . ALA A 1 91 ? 8.039 6.379 15.336 1 98.88 91 ALA A O 1
ATOM 703 N N . GLU A 1 92 ? 7.527 8.312 14.461 1 98.62 92 GLU A N 1
ATOM 704 C CA . GLU A 1 92 ? 7.473 9.031 15.727 1 98.62 92 GLU A CA 1
ATOM 705 C C . GLU A 1 92 ? 6.082 9.609 15.977 1 98.62 92 GLU A C 1
ATOM 707 O O . GLU A 1 92 ? 5.289 9.75 15.047 1 98.62 92 GLU A O 1
ATOM 712 N N . ARG A 1 93 ? 5.867 9.961 17.172 1 96.38 93 ARG A N 1
ATOM 713 C CA . ARG A 1 93 ? 4.602 10.602 17.516 1 96.38 93 ARG A CA 1
ATOM 714 C C . ARG A 1 93 ? 4.371 11.852 16.672 1 96.38 93 ARG A C 1
ATOM 716 O O . ARG A 1 93 ? 5.297 12.633 16.453 1 96.38 93 ARG A O 1
ATOM 723 N N . PRO A 1 94 ? 3.117 12.008 16.328 1 97.19 94 PRO A N 1
ATOM 724 C CA . PRO A 1 94 ? 2.828 13.164 15.461 1 97.19 94 PRO A CA 1
ATOM 725 C C . PRO A 1 94 ? 3.092 14.492 16.156 1 97.19 94 PRO A C 1
ATOM 727 O O . PRO A 1 94 ? 2.855 14.625 17.359 1 97.19 94 PRO A O 1
ATOM 730 N N . ILE A 1 95 ? 3.561 15.445 15.375 1 96.81 95 ILE A N 1
ATOM 731 C CA . ILE A 1 95 ? 3.822 16.797 15.875 1 96.81 95 ILE A CA 1
ATOM 732 C C . ILE A 1 95 ? 3.219 17.812 14.922 1 96.81 95 ILE A C 1
ATOM 734 O O . ILE A 1 95 ? 2.959 17.516 13.758 1 96.81 95 ILE A O 1
ATOM 738 N N . GLU A 1 96 ? 3.033 19 15.484 1 97.12 96 GLU A N 1
ATOM 739 C CA . GLU A 1 96 ? 2.66 20.125 14.641 1 97.12 96 GLU A CA 1
ATOM 740 C C . GLU A 1 96 ? 3.871 20.688 13.891 1 97.12 96 GLU A C 1
ATOM 742 O O . GLU A 1 96 ? 4.938 20.875 14.477 1 97.12 96 GLU A O 1
ATOM 747 N N . ARG A 1 97 ? 3.68 20.891 12.648 1 96.5 97 ARG A N 1
ATOM 748 C CA . ARG A 1 97 ? 4.727 21.5 11.828 1 96.5 97 ARG A CA 1
ATOM 749 C C . ARG A 1 97 ? 4.156 22.016 10.516 1 96.5 97 ARG A C 1
ATOM 751 O O . ARG A 1 97 ? 3.002 21.734 10.18 1 96.5 97 ARG A O 1
ATOM 758 N N . VAL A 1 98 ? 4.969 22.797 9.789 1 97 98 VAL A N 1
ATOM 759 C CA . VAL A 1 98 ? 4.656 23.125 8.406 1 97 98 VAL A CA 1
ATOM 760 C C . VAL A 1 98 ? 5.242 22.062 7.477 1 97 98 VAL A C 1
ATOM 762 O O . VAL A 1 98 ? 6.457 21.859 7.438 1 97 98 VAL A O 1
ATOM 765 N N . GLY A 1 99 ? 4.371 21.375 6.77 1 94.5 99 GLY A N 1
ATOM 766 C CA . GLY A 1 99 ? 4.816 20.297 5.902 1 94.5 99 GLY A CA 1
ATOM 767 C C . GLY A 1 99 ? 4.406 20.484 4.457 1 94.5 99 GLY A C 1
ATOM 768 O O . GLY A 1 99 ? 4.258 21.609 3.99 1 94.5 99 GLY A O 1
ATOM 769 N N . MET A 1 100 ? 4.277 19.453 3.779 1 88.69 100 MET A N 1
ATOM 770 C CA . MET A 1 100 ? 4.102 19.438 2.33 1 88.69 100 MET A CA 1
ATOM 771 C C . MET A 1 100 ? 2.766 20.062 1.937 1 88.69 100 MET A C 1
ATOM 773 O O . MET A 1 100 ? 2.627 20.594 0.841 1 88.69 100 MET A O 1
ATOM 777 N N . VAL A 1 101 ? 1.76 20.016 2.805 1 87.88 101 VAL A N 1
ATOM 778 C CA . VAL A 1 101 ? 0.467 20.578 2.447 1 87.88 101 VAL A CA 1
ATOM 779 C C . VAL A 1 101 ? 0.209 21.828 3.279 1 87.88 101 VAL A C 1
ATOM 781 O O . VAL A 1 101 ? -0.922 22.328 3.346 1 87.88 101 VAL A O 1
ATOM 784 N N . GLY A 1 102 ? 1.202 22.312 3.951 1 93.5 102 GLY A N 1
ATOM 785 C CA . GLY A 1 102 ? 1.055 23.484 4.812 1 93.5 102 GLY A CA 1
ATOM 786 C C . GLY A 1 102 ? 1.1 23.141 6.289 1 93.5 102 GLY A C 1
ATOM 787 O O . GLY A 1 102 ? 1.543 22.047 6.668 1 93.5 102 GLY A O 1
ATOM 788 N N . PRO A 1 103 ? 0.677 24.094 7.184 1 96.81 103 PRO A N 1
ATOM 789 C CA . PRO A 1 103 ? 0.636 23.812 8.617 1 96.81 103 PRO A CA 1
ATOM 790 C C . PRO A 1 103 ? -0.291 22.641 8.969 1 96.81 103 PRO A C 1
ATOM 792 O O . PRO A 1 103 ? -1.372 22.516 8.383 1 96.81 103 PRO A O 1
ATOM 795 N N . GLY A 1 104 ? 0.199 21.781 9.812 1 96.94 104 GLY A N 1
ATOM 796 C CA . GLY A 1 104 ? -0.624 20.656 10.203 1 96.94 104 GLY A CA 1
ATOM 797 C C . GLY A 1 104 ? 0.08 19.703 11.164 1 96.94 104 GLY A C 1
ATOM 798 O O . GLY A 1 104 ? 0.924 20.125 11.953 1 96.94 104 GLY A O 1
ATOM 799 N N . ILE A 1 105 ? -0.397 18.469 11.203 1 97.81 105 ILE A N 1
ATOM 800 C CA . ILE A 1 105 ? 0.12 17.422 12.07 1 97.81 105 ILE A CA 1
ATOM 801 C C . ILE A 1 105 ? 0.792 16.328 11.234 1 97.81 105 ILE A C 1
ATOM 803 O O . ILE A 1 105 ? 0.192 15.812 10.289 1 97.81 105 ILE A O 1
ATOM 807 N N . TYR A 1 106 ? 2.047 16.062 11.57 1 98.19 106 TYR A N 1
ATOM 808 C CA . TYR A 1 106 ? 2.861 15.156 10.766 1 98.19 106 TYR A CA 1
ATOM 809 C C . TYR A 1 106 ? 3.635 14.188 11.648 1 98.19 106 TYR A C 1
ATOM 811 O O . TYR A 1 106 ? 3.963 14.508 12.797 1 98.19 106 TYR A O 1
ATOM 819 N N . SER A 1 107 ? 3.838 13.047 11.172 1 98.62 107 SER A N 1
ATOM 820 C CA . SER A 1 107 ? 4.727 12.07 11.789 1 98.62 107 SER A CA 1
ATOM 821 C C . SER A 1 107 ? 5.992 11.867 10.961 1 98.62 107 SER A C 1
ATOM 823 O O . SER A 1 107 ? 5.926 11.766 9.734 1 98.62 107 SER A O 1
ATOM 825 N N . ARG A 1 108 ? 7.082 11.867 11.648 1 98.69 108 ARG A N 1
ATOM 826 C CA . ARG A 1 108 ? 8.383 11.594 11.039 1 98.69 108 ARG A CA 1
ATOM 827 C C . ARG A 1 108 ? 8.664 10.102 11.008 1 98.69 108 ARG A C 1
ATOM 829 O O . ARG A 1 108 ? 8.414 9.391 11.984 1 98.69 108 ARG A O 1
ATOM 836 N N . ILE A 1 109 ? 9.156 9.602 9.891 1 98.75 109 ILE A N 1
ATOM 837 C CA . ILE A 1 109 ? 9.547 8.203 9.758 1 98.75 109 ILE A CA 1
ATOM 838 C C . ILE A 1 109 ? 11.031 8.109 9.422 1 98.75 109 ILE A C 1
ATOM 840 O O . ILE A 1 109 ? 11.477 8.648 8.406 1 98.75 109 ILE A O 1
ATOM 844 N N . THR A 1 110 ? 11.766 7.48 10.227 1 98.69 110 THR A N 1
ATOM 845 C CA . THR A 1 110 ? 13.172 7.184 9.969 1 98.69 110 THR A CA 1
ATOM 846 C C . THR A 1 110 ? 13.312 5.863 9.219 1 98.69 110 THR A C 1
ATOM 848 O O . THR A 1 110 ? 12.953 4.805 9.742 1 98.69 110 THR A O 1
ATOM 851 N N . PRO A 1 111 ? 13.836 5.934 7.984 1 98.69 111 PRO A N 1
ATOM 852 C CA . PRO A 1 111 ? 14.008 4.672 7.262 1 98.69 111 PRO A CA 1
ATOM 853 C C . PRO A 1 111 ? 15.062 3.771 7.898 1 98.69 111 PRO A C 1
ATOM 855 O O . PRO A 1 111 ? 16.078 4.262 8.391 1 98.69 111 PRO A O 1
ATOM 858 N N . THR A 1 112 ? 14.836 2.461 7.91 1 98.62 112 THR A N 1
ATOM 859 C CA . THR A 1 112 ? 15.789 1.51 8.477 1 98.62 112 THR A CA 1
ATOM 860 C C . THR A 1 112 ? 16.312 0.565 7.402 1 98.62 112 THR A C 1
ATOM 862 O O . THR A 1 112 ? 17.5 0.245 7.375 1 98.62 112 THR A O 1
ATOM 865 N N . VAL A 1 113 ? 15.477 0.035 6.57 1 98.62 113 VAL A N 1
ATOM 866 C CA . VAL A 1 113 ? 15.844 -0.812 5.441 1 98.62 113 VAL A CA 1
ATOM 867 C C . VAL A 1 113 ? 14.953 -0.493 4.246 1 98.62 113 VAL A C 1
ATOM 869 O O . VAL A 1 113 ? 13.773 -0.184 4.41 1 98.62 113 VAL A O 1
ATOM 872 N N . SER A 1 114 ? 15.547 -0.56 3.033 1 98.75 114 SER A N 1
ATOM 873 C CA . SER A 1 114 ? 14.75 -0.356 1.827 1 98.75 114 SER A CA 1
ATOM 874 C C . SER A 1 114 ? 15.133 -1.353 0.738 1 98.75 114 SER A C 1
ATOM 876 O O . SER A 1 114 ? 16.219 -1.93 0.773 1 98.75 114 SER A O 1
ATOM 878 N N . TRP A 1 115 ? 14.227 -1.611 -0.149 1 98.62 115 TRP A N 1
ATOM 879 C CA . TRP A 1 115 ? 14.391 -2.422 -1.353 1 98.62 115 TRP A CA 1
ATOM 880 C C . TRP A 1 115 ? 13.844 -1.692 -2.576 1 98.62 115 TRP A C 1
ATOM 882 O O . TRP A 1 115 ? 12.695 -1.256 -2.584 1 98.62 115 TRP A O 1
ATOM 892 N N . SER A 1 116 ? 14.625 -1.53 -3.568 1 98.69 116 SER A N 1
ATOM 893 C CA . SER A 1 116 ? 14.148 -0.917 -4.801 1 98.69 116 SER A CA 1
ATOM 894 C C . SER A 1 116 ? 14.266 -1.882 -5.98 1 98.69 116 SER A C 1
ATOM 896 O O . SER A 1 116 ? 15.117 -2.768 -5.98 1 98.69 116 SER A O 1
ATOM 898 N N . TRP A 1 117 ? 13.375 -1.712 -6.941 1 98.19 117 TRP A N 1
ATOM 899 C CA . TRP A 1 117 ? 13.414 -2.58 -8.109 1 98.19 117 TRP A CA 1
ATOM 900 C C . TRP A 1 117 ? 13.016 -1.818 -9.367 1 98.19 117 TRP A C 1
ATOM 902 O O . TRP A 1 117 ? 12.133 -0.956 -9.328 1 98.19 117 TRP A O 1
ATOM 912 N N . ASN A 1 118 ? 13.711 -2.078 -10.406 1 98 118 ASN A N 1
ATOM 913 C CA . ASN A 1 118 ? 13.398 -1.748 -11.797 1 98 118 ASN A CA 1
ATOM 914 C C . ASN A 1 118 ? 13.156 -0.253 -11.977 1 98 118 ASN A C 1
ATOM 916 O O . ASN A 1 118 ? 12.25 0.148 -12.711 1 98 118 ASN A O 1
ATOM 920 N N . LEU A 1 119 ? 13.992 0.537 -11.312 1 97.81 119 LEU A N 1
ATOM 921 C CA . LEU A 1 119 ? 13.781 1.979 -11.391 1 97.81 119 LEU A CA 1
ATOM 922 C C . LEU A 1 119 ? 14.016 2.479 -12.812 1 97.81 119 LEU A C 1
ATOM 924 O O . LEU A 1 119 ? 13.523 3.541 -13.195 1 97.81 119 LEU A O 1
ATOM 928 N N . ALA A 1 120 ? 14.695 1.669 -13.656 1 95.88 120 ALA A N 1
ATOM 929 C CA . ALA A 1 120 ? 14.938 2.016 -15.055 1 95.88 120 ALA A CA 1
ATOM 930 C C . ALA A 1 120 ? 13.68 1.822 -15.891 1 95.88 120 ALA A C 1
ATOM 932 O O . ALA A 1 120 ? 13.586 2.322 -17.016 1 95.88 120 ALA A O 1
ATOM 933 N N . GLY A 1 121 ? 12.703 1.049 -15.375 1 96.75 121 GLY A N 1
ATOM 934 C CA . GLY A 1 121 ? 11.422 0.904 -16.062 1 96.75 121 GLY A CA 1
ATOM 935 C C . GLY A 1 121 ? 11.492 -0.034 -17.25 1 96.75 121 GLY A C 1
ATOM 936 O O . GLY A 1 121 ? 10.922 0.256 -18.312 1 96.75 121 GLY A O 1
ATOM 937 N N . GLU A 1 122 ? 12.219 -1.108 -17.031 1 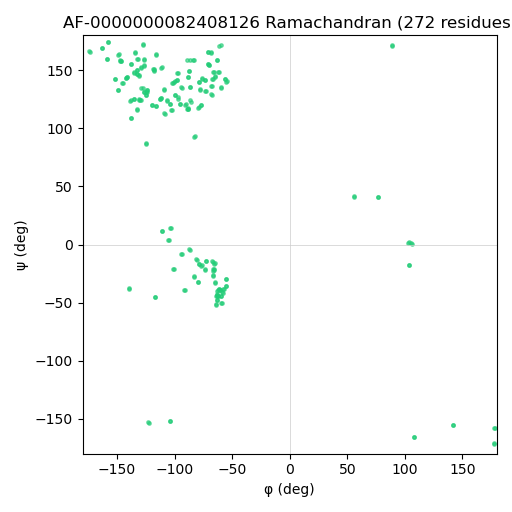96.25 122 GLU A N 1
ATOM 938 C CA . GLU A 1 122 ? 12.336 -2.107 -18.094 1 96.25 122 GLU A CA 1
ATOM 939 C C . GLU A 1 122 ? 11.203 -3.125 -18.016 1 96.25 122 GLU A C 1
ATOM 941 O O . GLU A 1 122 ? 10.695 -3.418 -16.922 1 96.25 122 GLU A O 1
ATOM 946 N N . PRO A 1 123 ? 10.797 -3.684 -19.219 1 95.38 123 PRO A N 1
ATOM 947 C CA . PRO A 1 123 ? 9.789 -4.746 -19.156 1 95.38 123 PRO A CA 1
ATOM 948 C C . PRO A 1 123 ? 10.258 -5.973 -18.391 1 95.38 123 PRO A C 1
ATOM 950 O O . PRO A 1 123 ? 11.445 -6.32 -18.438 1 95.38 123 PRO A O 1
ATOM 953 N N . ALA A 1 124 ? 9.227 -6.559 -17.781 1 89.5 124 ALA A N 1
ATOM 954 C CA . ALA A 1 124 ? 9.555 -7.809 -17.109 1 89.5 124 ALA A CA 1
ATOM 955 C C . ALA A 1 124 ? 9.789 -8.93 -18.109 1 89.5 124 ALA A C 1
ATOM 957 O O . ALA A 1 124 ? 9.086 -9.031 -19.125 1 89.5 124 ALA A O 1
ATOM 958 N N . GLY A 1 125 ? 10.828 -9.656 -17.969 1 82.81 125 GLY A N 1
ATOM 959 C CA . GLY A 1 125 ? 11.062 -10.859 -18.75 1 82.81 125 GLY A CA 1
ATOM 960 C C . GLY A 1 125 ? 10.82 -12.133 -17.969 1 82.81 125 GLY A C 1
ATOM 961 O O . GLY A 1 125 ? 9.922 -12.188 -17.125 1 82.81 125 GLY A O 1
ATOM 962 N N . ASP A 1 126 ? 11.523 -13.109 -18.375 1 78.69 126 ASP A N 1
ATOM 963 C CA . ASP A 1 126 ? 11.383 -14.406 -17.719 1 78.69 126 ASP A CA 1
ATOM 964 C C . ASP A 1 126 ? 11.836 -14.336 -16.266 1 78.69 126 ASP A C 1
ATOM 966 O O . ASP A 1 126 ? 11.359 -15.102 -15.422 1 78.69 126 ASP A O 1
ATOM 970 N N . THR A 1 127 ? 12.828 -13.445 -16.188 1 79.25 127 THR A N 1
ATOM 971 C CA . THR A 1 127 ? 13.328 -13.242 -14.82 1 79.25 127 THR A CA 1
ATOM 972 C C . THR A 1 127 ? 12.688 -12.016 -14.188 1 79.25 127 THR A C 1
ATOM 974 O O . THR A 1 127 ? 12.57 -10.969 -14.828 1 79.25 127 THR A O 1
ATOM 977 N N . TRP A 1 128 ? 12.094 -12.156 -13.078 1 83.94 128 TRP A N 1
ATOM 978 C CA . TRP A 1 128 ? 11.516 -11.023 -12.359 1 83.94 128 TRP A CA 1
ATOM 979 C C . TRP A 1 128 ? 12.586 -9.992 -12.016 1 83.94 128 TRP A C 1
ATOM 981 O O . TRP A 1 128 ? 13.773 -10.211 -12.273 1 83.94 128 TRP A O 1
ATOM 991 N N . TYR A 1 129 ? 12.18 -8.844 -11.516 1 89.5 129 TYR A N 1
ATOM 992 C CA . TYR A 1 129 ? 13.109 -7.77 -11.172 1 89.5 129 TYR A CA 1
ATOM 993 C C . TYR A 1 129 ? 13.969 -8.156 -9.977 1 89.5 129 TYR A C 1
ATOM 995 O O . TYR A 1 129 ? 13.477 -8.719 -9 1 89.5 129 TYR A O 1
ATOM 1003 N N . GLU A 1 130 ? 15.219 -7.836 -10.133 1 91.25 130 GLU A N 1
ATOM 1004 C CA . GLU A 1 130 ? 16.062 -7.926 -8.938 1 91.25 130 GLU A CA 1
ATOM 1005 C C . GLU A 1 130 ? 15.805 -6.75 -7.996 1 91.25 130 GLU A C 1
ATOM 1007 O O . GLU A 1 130 ? 15.617 -5.621 -8.445 1 91.25 130 GLU A O 1
ATOM 1012 N N . SER A 1 131 ? 15.836 -7.047 -6.75 1 94.75 131 SER A N 1
ATOM 1013 C CA . SER A 1 131 ? 15.688 -5.992 -5.75 1 94.75 131 SER A CA 1
ATOM 1014 C C . SER A 1 131 ? 17.047 -5.57 -5.188 1 94.75 131 SER A C 1
ATOM 1016 O O . SER A 1 131 ? 17.906 -6.414 -4.945 1 94.75 131 SER A O 1
ATOM 1018 N N . HIS A 1 132 ? 17.203 -4.258 -4.977 1 97 132 HIS A N 1
ATOM 1019 C CA . HIS A 1 132 ? 18.391 -3.721 -4.316 1 97 132 HIS A CA 1
ATOM 1020 C C . HIS A 1 132 ? 18.094 -3.346 -2.869 1 97 132 HIS A C 1
ATOM 1022 O O . HIS A 1 132 ? 17.328 -2.41 -2.609 1 97 132 HIS A O 1
ATOM 1028 N N . LYS A 1 133 ? 18.75 -4.043 -2.033 1 97.75 133 LYS A N 1
ATOM 1029 C CA . LYS A 1 133 ? 18.531 -3.82 -0.608 1 97.75 133 LYS A CA 1
ATOM 1030 C C . LYS A 1 133 ? 19.531 -2.826 -0.041 1 97.75 133 LYS A C 1
ATOM 1032 O O . LYS A 1 133 ? 20.734 -2.92 -0.321 1 97.75 133 LYS A O 1
ATOM 1037 N N . THR A 1 134 ? 19.062 -1.89 0.751 1 98.06 134 THR A N 1
ATOM 1038 C CA . THR A 1 134 ? 19.922 -0.947 1.47 1 98.06 134 THR A CA 1
ATOM 1039 C C . THR A 1 134 ? 19.547 -0.905 2.949 1 98.06 134 THR A C 1
ATOM 1041 O O . THR A 1 134 ? 18.391 -0.689 3.299 1 98.06 134 THR A O 1
ATOM 1044 N N . VAL A 1 135 ? 20.484 -1.154 3.83 1 97.94 135 VAL A N 1
ATOM 1045 C CA . VAL A 1 135 ? 20.328 -0.924 5.262 1 97.94 135 VAL A CA 1
ATOM 1046 C C . VAL A 1 135 ? 20.781 0.489 5.613 1 97.94 135 VAL A C 1
ATOM 1048 O O . VAL A 1 135 ? 21.938 0.84 5.414 1 97.94 135 VAL A O 1
ATOM 1051 N N . HIS A 1 136 ? 19.797 1.186 6.16 1 97 136 HIS A N 1
ATOM 1052 C CA . HIS A 1 136 ? 20.094 2.588 6.441 1 97 136 HIS A CA 1
ATOM 1053 C C . HIS A 1 136 ? 20.75 2.75 7.805 1 97 136 HIS A C 1
ATOM 1055 O O . HIS A 1 136 ? 20.312 2.154 8.789 1 97 136 HIS A O 1
ATOM 1061 N N . THR A 1 137 ? 21.922 3.355 7.875 1 86.06 137 THR A N 1
ATOM 1062 C CA . THR A 1 137 ? 22.656 3.6 9.109 1 86.06 137 THR A CA 1
ATOM 1063 C C . THR A 1 137 ? 22.375 5.004 9.641 1 86.06 137 THR A C 1
ATOM 1065 O O . THR A 1 137 ? 22.328 5.961 8.867 1 86.06 137 THR A O 1
ATOM 1068 N N . GLN A 1 138 ? 21.859 5.113 10.859 1 67.69 138 GLN A N 1
ATOM 1069 C CA . GLN A 1 138 ? 21.625 6.414 11.477 1 67.69 138 GLN A CA 1
ATOM 1070 C C . GLN A 1 138 ? 22.938 7.074 11.875 1 67.69 138 GLN A C 1
ATOM 1072 O O . GLN A 1 138 ? 23.906 6.387 12.188 1 67.69 138 GLN A O 1
ATOM 1077 N N . MET B 1 1 ? -22.281 -8.273 4.555 1 71.44 1 MET B N 1
ATOM 1078 C CA . MET B 1 1 ? -22.672 -7.727 3.258 1 71.44 1 MET B CA 1
ATOM 1079 C C . MET B 1 1 ? -21.5 -7.789 2.271 1 71.44 1 MET B C 1
ATOM 1081 O O . MET B 1 1 ? -20.344 -7.719 2.67 1 71.44 1 MET B O 1
ATOM 1085 N N . ALA B 1 2 ? -21.891 -7.93 0.999 1 88 2 ALA B N 1
ATOM 1086 C CA . ALA B 1 2 ? -21 -8.078 -0.142 1 88 2 ALA B CA 1
ATOM 1087 C C . ALA B 1 2 ? -20.625 -6.719 -0.725 1 88 2 ALA B C 1
ATOM 1089 O O . ALA B 1 2 ? -21.234 -5.699 -0.379 1 88 2 ALA B O 1
ATOM 1090 N N . PHE B 1 3 ? -19.547 -6.707 -1.431 1 97.75 3 PHE B N 1
ATOM 1091 C CA . PHE B 1 3 ? -19.188 -5.531 -2.213 1 97.75 3 PHE B CA 1
ATOM 1092 C C . PHE B 1 3 ? -20.328 -5.137 -3.154 1 97.75 3 PHE B C 1
ATOM 1094 O O . PHE B 1 3 ? -20.984 -6 -3.725 1 97.75 3 PHE B O 1
ATOM 1101 N N . THR B 1 4 ? -20.531 -3.822 -3.275 1 97.38 4 THR B N 1
ATOM 1102 C CA . THR B 1 4 ? -21.484 -3.354 -4.27 1 97.38 4 THR B CA 1
ATOM 1103 C C . THR B 1 4 ? -20.969 -3.605 -5.68 1 97.38 4 THR B C 1
ATOM 1105 O O . THR B 1 4 ? -19.781 -3.848 -5.875 1 97.38 4 THR B O 1
ATOM 1108 N N . GLU B 1 5 ? -21.844 -3.514 -6.66 1 97.06 5 GLU B N 1
ATOM 1109 C CA . GLU B 1 5 ? -21.453 -3.654 -8.055 1 97.06 5 GLU B CA 1
ATOM 1110 C C . GLU B 1 5 ? -20.453 -2.58 -8.461 1 97.06 5 GLU B C 1
ATOM 1112 O O . GLU B 1 5 ? -19.531 -2.842 -9.242 1 97.06 5 GLU B O 1
ATOM 1117 N N . GLU B 1 6 ? -20.641 -1.389 -7.965 1 98 6 GLU B N 1
ATOM 1118 C CA . GLU B 1 6 ? -19.719 -0.287 -8.25 1 98 6 GLU B CA 1
ATOM 1119 C C . GLU B 1 6 ? -18.328 -0.567 -7.695 1 98 6 GLU B C 1
ATOM 1121 O O . GLU B 1 6 ? -17.328 -0.342 -8.375 1 98 6 GLU B O 1
ATOM 1126 N N . GLU B 1 7 ? -18.281 -1.058 -6.484 1 98.56 7 GLU B N 1
ATOM 1127 C CA . GLU B 1 7 ? -17 -1.409 -5.863 1 98.56 7 GLU B CA 1
ATOM 1128 C C . GLU B 1 7 ? -16.297 -2.516 -6.645 1 98.56 7 GLU B C 1
ATOM 1130 O O . GLU B 1 7 ? -15.094 -2.439 -6.887 1 98.56 7 GLU B O 1
ATOM 1135 N N . ILE B 1 8 ? -17.062 -3.486 -7.016 1 98.19 8 ILE B N 1
ATOM 1136 C CA . ILE B 1 8 ? -16.5 -4.609 -7.758 1 98.19 8 ILE B CA 1
ATOM 1137 C C . ILE B 1 8 ? -15.953 -4.121 -9.102 1 98.19 8 ILE B C 1
ATOM 1139 O O . ILE B 1 8 ? -14.836 -4.465 -9.484 1 98.19 8 ILE B O 1
ATOM 1143 N N . ALA B 1 9 ? -16.719 -3.336 -9.836 1 98.06 9 ALA B N 1
ATOM 1144 C CA . ALA B 1 9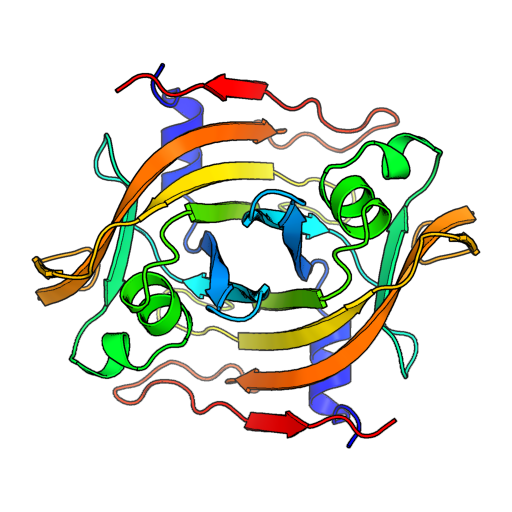 ? -16.297 -2.799 -11.117 1 98.06 9 ALA B CA 1
ATOM 1145 C C . ALA B 1 9 ? -15.016 -1.978 -10.977 1 98.06 9 ALA B C 1
ATOM 1147 O O . ALA B 1 9 ? -14.102 -2.088 -11.797 1 98.06 9 ALA B O 1
ATOM 1148 N N . TYR B 1 10 ? -14.984 -1.215 -9.922 1 98.56 10 TYR B N 1
ATOM 1149 C CA . TYR B 1 10 ? -13.805 -0.397 -9.664 1 98.56 10 TYR B CA 1
ATOM 1150 C C . TYR B 1 10 ? -12.578 -1.271 -9.406 1 98.56 10 TYR B C 1
ATOM 1152 O O . TYR B 1 10 ? -11.539 -1.092 -10.047 1 98.56 10 TYR B O 1
ATOM 1160 N N . MET B 1 11 ? -12.703 -2.221 -8.5 1 98.19 11 MET B N 1
ATOM 1161 C CA . MET B 1 11 ? -11.57 -3.082 -8.172 1 98.19 11 MET B CA 1
ATOM 1162 C C . MET B 1 11 ? -11.062 -3.809 -9.406 1 98.19 11 MET B C 1
ATOM 1164 O O . MET B 1 11 ? -9.852 -3.91 -9.625 1 98.19 11 MET B O 1
ATOM 1168 N N . GLN B 1 12 ? -11.953 -4.203 -10.227 1 95.62 12 GLN B N 1
ATOM 1169 C CA . GLN B 1 12 ? -11.586 -4.98 -11.406 1 95.62 12 GLN B CA 1
ATOM 1170 C C . GLN B 1 12 ? -10.914 -4.105 -12.461 1 95.62 12 GLN B C 1
ATOM 1172 O O . GLN B 1 12 ? -10.219 -4.609 -13.344 1 95.62 12 GLN B O 1
ATOM 1177 N N . SER B 1 13 ? -11.125 -2.838 -12.398 1 96.75 13 SER B N 1
ATOM 1178 C CA . SER B 1 13 ? -10.516 -1.918 -13.352 1 96.75 13 SER B CA 1
ATOM 1179 C C . SER B 1 13 ? -9.078 -1.595 -12.969 1 96.75 13 SER B C 1
ATOM 1181 O O . SER B 1 13 ? -8.336 -0.999 -13.75 1 96.75 13 SER B O 1
ATOM 1183 N N . GLN B 1 14 ? -8.664 -1.924 -11.797 1 96.81 14 GLN B N 1
ATOM 1184 C CA . GLN B 1 14 ? -7.34 -1.581 -11.289 1 96.81 14 GLN B CA 1
ATOM 1185 C C . GLN B 1 14 ? -6.371 -2.75 -11.445 1 96.81 14 GLN B C 1
ATOM 1187 O O . GLN B 1 14 ? -6.719 -3.895 -11.148 1 96.81 14 GLN B O 1
ATOM 1192 N N . PRO B 1 15 ? -5.117 -2.428 -11.797 1 95.19 15 PRO B N 1
ATOM 1193 C CA . PRO B 1 15 ? -4.176 -3.516 -12.078 1 95.19 15 PRO B CA 1
ATOM 1194 C C . PRO B 1 15 ? -3.543 -4.086 -10.812 1 95.19 15 PRO B C 1
ATOM 1196 O O . PRO B 1 15 ? -3.092 -5.234 -10.805 1 95.19 15 PRO B O 1
ATOM 1199 N N . LEU B 1 16 ? -3.445 -3.229 -9.789 1 97.56 16 LEU B N 1
ATOM 1200 C CA . LEU B 1 16 ? -2.67 -3.65 -8.625 1 97.56 16 LEU B CA 1
ATOM 1201 C C . LEU B 1 16 ? -3.428 -3.369 -7.336 1 97.56 16 LEU B C 1
ATOM 1203 O O . LEU B 1 16 ? -4.234 -2.439 -7.273 1 97.56 16 LEU B O 1
ATOM 1207 N N . ALA B 1 17 ? -3.186 -4.16 -6.387 1 98.69 17 ALA B N 1
ATOM 1208 C CA . ALA B 1 17 ? -3.418 -3.863 -4.977 1 98.69 17 ALA B CA 1
ATOM 1209 C C . ALA B 1 17 ? -2.098 -3.711 -4.223 1 98.69 17 ALA B C 1
ATOM 1211 O O . ALA B 1 17 ? -1.063 -4.215 -4.664 1 98.69 17 ALA B O 1
ATOM 1212 N N . ARG B 1 18 ? -2.051 -2.961 -3.158 1 98.94 18 ARG B N 1
ATOM 1213 C CA . ARG B 1 18 ? -0.976 -3.01 -2.172 1 98.94 18 ARG B CA 1
ATOM 1214 C C . ARG B 1 18 ? -1.425 -3.736 -0.909 1 98.94 18 ARG B C 1
ATOM 1216 O O . ARG B 1 18 ? -2.416 -3.354 -0.285 1 98.94 18 ARG B O 1
ATOM 1223 N N . VAL B 1 19 ? -0.714 -4.789 -0.599 1 98.94 19 VAL B N 1
ATOM 1224 C CA . VAL B 1 19 ? -1.133 -5.711 0.451 1 98.94 19 VAL B CA 1
ATOM 1225 C C . VAL B 1 19 ? -0.171 -5.621 1.633 1 98.94 19 VAL B C 1
ATOM 1227 O O . VAL B 1 19 ? 1.044 -5.754 1.465 1 98.94 19 VAL B O 1
ATOM 1230 N N . ALA B 1 20 ? -0.751 -5.391 2.77 1 98.94 20 ALA B N 1
ATOM 1231 C CA . ALA B 1 20 ? 0.007 -5.32 4.016 1 98.94 20 ALA B CA 1
ATOM 1232 C C . ALA B 1 20 ? -0.097 -6.629 4.797 1 98.94 20 ALA B C 1
ATOM 1234 O O . ALA B 1 20 ? -1.196 -7.145 5.008 1 98.94 20 ALA B O 1
ATOM 1235 N N . THR B 1 21 ? 1.006 -7.16 5.184 1 98.94 21 THR B N 1
ATOM 1236 C CA . THR B 1 21 ? 1.133 -8.328 6.047 1 98.94 21 THR B CA 1
ATOM 1237 C C . THR B 1 21 ? 2.041 -8.031 7.234 1 98.94 21 THR B C 1
ATOM 1239 O O . THR B 1 21 ? 2.619 -6.945 7.324 1 98.94 21 THR B O 1
ATOM 1242 N N . LEU B 1 22 ? 2.072 -8.977 8.141 1 98.75 22 LEU B N 1
ATOM 1243 C CA . LEU B 1 22 ? 2.795 -8.773 9.391 1 98.75 22 LEU B CA 1
ATOM 1244 C C . LEU B 1 22 ? 3.793 -9.898 9.633 1 98.75 22 LEU B C 1
ATOM 1246 O O . LEU B 1 22 ? 3.455 -11.07 9.477 1 98.75 22 LEU B O 1
ATOM 1250 N N . SER B 1 23 ? 5.031 -9.523 9.961 1 98.19 23 SER B N 1
ATOM 1251 C CA . SER B 1 23 ? 5.984 -10.555 10.367 1 98.19 23 SER B CA 1
ATOM 1252 C C . SER B 1 23 ? 5.637 -11.117 11.742 1 98.19 23 SER B C 1
ATOM 1254 O O . SER B 1 23 ? 4.93 -10.477 12.523 1 98.19 23 SER B O 1
ATOM 1256 N N . PRO B 1 24 ? 6.215 -12.219 12.094 1 96.31 24 PRO B N 1
ATOM 1257 C CA . PRO B 1 24 ? 5.945 -12.781 13.422 1 96.31 24 PRO B CA 1
ATOM 1258 C C . PRO B 1 24 ? 6.496 -11.914 14.555 1 96.31 24 PRO B C 1
ATOM 1260 O O . PRO B 1 24 ? 6.105 -12.078 15.711 1 96.31 24 PRO B O 1
ATOM 1263 N N . HIS B 1 25 ? 7.344 -10.984 14.242 1 95.56 25 HIS B N 1
ATOM 1264 C CA . HIS B 1 25 ? 7.949 -10.156 15.281 1 95.56 25 HIS B CA 1
ATOM 1265 C C . HIS B 1 25 ? 7.348 -8.75 15.281 1 95.56 25 HIS B C 1
ATOM 1267 O O . HIS B 1 25 ? 7.871 -7.852 15.945 1 95.56 25 HIS B O 1
ATOM 1273 N N . GLY B 1 26 ? 6.336 -8.531 14.414 1 96.5 26 GLY B N 1
ATOM 1274 C CA . GLY B 1 26 ? 5.559 -7.305 14.555 1 96.5 26 GLY B CA 1
ATOM 1275 C C . GLY B 1 26 ? 5.91 -6.258 13.516 1 96.5 26 GLY B C 1
ATOM 1276 O O . GLY B 1 26 ? 5.367 -5.152 13.531 1 96.5 26 GLY B O 1
ATOM 1277 N N . GLN B 1 27 ? 6.848 -6.547 12.555 1 98.44 27 GLN B N 1
ATOM 1278 C CA . GLN B 1 27 ? 7.168 -5.621 11.469 1 98.44 27 GLN B CA 1
ATOM 1279 C C . GLN B 1 27 ? 6.125 -5.695 10.359 1 98.44 27 GLN B C 1
ATOM 1281 O O . GLN B 1 27 ? 5.949 -6.742 9.734 1 98.44 27 GLN B O 1
ATOM 1286 N N . PRO B 1 28 ? 5.402 -4.551 10.102 1 98.88 28 PRO B N 1
ATOM 1287 C CA . PRO B 1 28 ? 4.547 -4.52 8.914 1 98.88 28 PRO B CA 1
ATOM 1288 C C . PRO B 1 28 ? 5.34 -4.586 7.613 1 98.88 28 PRO B C 1
ATOM 1290 O O . PRO B 1 28 ? 6.488 -4.141 7.562 1 98.88 28 PRO B O 1
ATOM 1293 N N . ASP B 1 29 ? 4.766 -5.168 6.664 1 98.94 29 ASP B N 1
ATOM 1294 C CA . ASP B 1 29 ? 5.246 -5.16 5.289 1 98.94 29 ASP B CA 1
ATOM 1295 C C . ASP B 1 29 ? 4.141 -4.746 4.32 1 98.94 29 ASP B C 1
ATOM 1297 O O . ASP B 1 29 ? 2.955 -4.902 4.621 1 98.94 29 ASP B O 1
ATOM 1301 N N . VAL B 1 30 ? 4.488 -4.168 3.193 1 98.94 30 VAL B N 1
ATOM 1302 C CA . VAL B 1 30 ? 3.502 -3.811 2.176 1 98.94 30 VAL B CA 1
ATOM 1303 C C . VAL B 1 30 ? 4.137 -3.896 0.79 1 98.94 30 VAL B C 1
ATOM 1305 O O . VAL B 1 30 ? 5.238 -3.385 0.572 1 98.94 30 VAL B O 1
ATOM 1308 N N . VAL B 1 31 ? 3.453 -4.527 -0.119 1 98.81 31 VAL B N 1
ATOM 1309 C CA . VAL B 1 31 ? 3.986 -4.688 -1.468 1 98.81 31 VAL B CA 1
ATOM 1310 C C . VAL B 1 31 ? 2.857 -4.562 -2.488 1 98.81 31 VAL B C 1
ATOM 1312 O O . VAL B 1 31 ? 1.72 -4.957 -2.217 1 98.81 31 VAL B O 1
ATO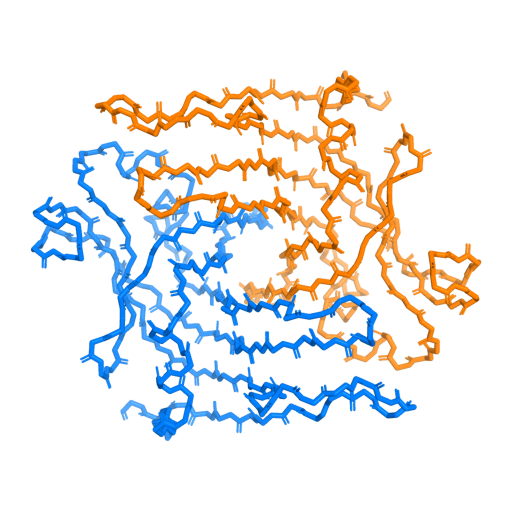M 1315 N N . PRO B 1 32 ? 3.164 -3.949 -3.652 1 98.5 32 PRO B N 1
ATOM 1316 C CA . PRO B 1 32 ? 2.203 -4.004 -4.758 1 98.5 32 PRO B CA 1
ATOM 1317 C C . PRO B 1 32 ? 2.154 -5.371 -5.43 1 98.5 32 PRO B C 1
ATOM 1319 O O . PRO B 1 32 ? 3.186 -6.035 -5.57 1 98.5 32 PRO B O 1
ATOM 1322 N N . LEU B 1 33 ? 0.991 -5.789 -5.793 1 97.19 33 LEU B N 1
ATOM 1323 C CA . LEU B 1 33 ? 0.856 -7.059 -6.5 1 97.19 33 LEU B CA 1
ATOM 1324 C C . LEU B 1 33 ? -0.455 -7.109 -7.277 1 97.19 33 LEU B C 1
ATOM 1326 O O . LEU B 1 33 ? -1.387 -6.359 -6.984 1 97.19 33 LEU B O 1
ATOM 1330 N N . ALA B 1 34 ? -0.491 -7.992 -8.266 1 95.69 34 ALA B N 1
ATOM 1331 C CA . ALA B 1 34 ? -1.755 -8.312 -8.922 1 95.69 34 ALA B CA 1
ATOM 1332 C C . ALA B 1 34 ? -2.674 -9.102 -7.996 1 95.69 34 ALA B C 1
ATOM 1334 O O . ALA B 1 34 ? -2.205 -9.781 -7.082 1 95.69 34 ALA B O 1
ATOM 1335 N N . PHE B 1 35 ? -3.961 -8.984 -8.273 1 97.69 35 PHE B N 1
ATOM 1336 C CA . PHE B 1 35 ? -4.953 -9.695 -7.469 1 97.69 35 PHE B CA 1
ATOM 1337 C C . PHE B 1 35 ? -6.145 -10.109 -8.328 1 97.69 35 PHE B C 1
ATOM 1339 O O . PHE B 1 35 ? -6.359 -9.555 -9.406 1 97.69 35 PHE B O 1
ATOM 1346 N N . GLU B 1 36 ? -6.832 -11.102 -7.824 1 97 36 GLU B N 1
ATOM 1347 C CA . GLU B 1 36 ? -8.086 -11.57 -8.398 1 97 36 GLU B CA 1
ATOM 1348 C C . GLU B 1 36 ? -9.211 -11.547 -7.363 1 97 36 GLU B C 1
ATOM 1350 O O . GLU B 1 36 ? -9 -11.922 -6.207 1 97 36 GLU B O 1
ATOM 1355 N N . TYR B 1 37 ? -10.352 -11 -7.766 1 97.81 37 TYR B N 1
ATOM 1356 C CA . TYR B 1 37 ? -11.578 -11.156 -6.984 1 97.81 37 TYR B CA 1
ATOM 1357 C C . TYR B 1 37 ? -12.539 -12.125 -7.66 1 97.81 37 TYR B C 1
ATOM 1359 O O . TYR B 1 37 ? -12.938 -11.922 -8.805 1 97.81 37 TYR B O 1
ATOM 1367 N N . ASP B 1 38 ? -12.938 -13.156 -6.938 1 95.81 38 ASP B N 1
ATOM 1368 C CA . ASP B 1 38 ? -13.703 -14.219 -7.582 1 95.81 38 ASP B CA 1
ATOM 1369 C C . ASP B 1 38 ? -15.188 -14.125 -7.23 1 95.81 38 ASP B C 1
ATOM 1371 O O . ASP B 1 38 ? -15.93 -15.102 -7.379 1 95.81 38 ASP B O 1
ATOM 1375 N N . GLY B 1 39 ? -15.586 -13.047 -6.699 1 95.19 39 GLY B N 1
ATOM 1376 C CA . GLY B 1 39 ? -16.969 -12.852 -6.301 1 95.19 39 GLY B CA 1
ATOM 1377 C C . GLY B 1 39 ? -17.188 -12.961 -4.801 1 95.19 39 GLY B C 1
ATOM 1378 O O . GLY B 1 39 ? -18.203 -12.508 -4.281 1 95.19 39 GLY B O 1
ATOM 1379 N N . ALA B 1 40 ? -16.219 -13.57 -4.102 1 95.69 40 ALA B N 1
ATOM 1380 C CA . ALA B 1 40 ? -16.344 -13.758 -2.656 1 95.69 40 ALA B CA 1
ATOM 1381 C C . ALA B 1 40 ? -15 -13.508 -1.961 1 95.69 40 ALA B C 1
ATOM 1383 O O . ALA B 1 40 ? -14.961 -12.969 -0.851 1 95.69 40 ALA B O 1
ATOM 1384 N N . HIS B 1 41 ? -13.938 -13.945 -2.639 1 97.62 41 HIS B N 1
ATOM 1385 C CA . HIS B 1 41 ? -12.602 -13.875 -2.066 1 97.62 41 HIS B CA 1
ATOM 1386 C C . HIS B 1 41 ? -11.633 -13.156 -3.004 1 97.62 41 HIS B C 1
ATOM 1388 O O . HIS B 1 41 ? -11.891 -13.062 -4.207 1 97.62 41 HIS B O 1
ATOM 1394 N N . PHE B 1 42 ? -10.609 -12.727 -2.338 1 98.44 42 PHE B N 1
ATOM 1395 C CA . PHE B 1 42 ? -9.453 -12.281 -3.102 1 98.44 42 PHE B CA 1
ATOM 1396 C C . PHE B 1 42 ? -8.406 -13.383 -3.186 1 98.44 42 PHE B C 1
ATOM 1398 O O . PHE B 1 42 ? -8.266 -14.188 -2.262 1 98.44 42 PHE B O 1
ATOM 1405 N N . TRP B 1 43 ? -7.734 -13.359 -4.293 1 98.44 43 TRP B N 1
ATOM 1406 C CA . TRP B 1 43 ? -6.602 -14.258 -4.488 1 98.44 43 TRP B CA 1
ATOM 1407 C C . TRP B 1 43 ? -5.344 -13.469 -4.848 1 98.44 43 TRP B C 1
ATOM 1409 O O . TRP B 1 43 ? -5.375 -12.602 -5.723 1 98.44 43 TRP B O 1
ATOM 1419 N N . ILE B 1 44 ? -4.266 -13.805 -4.137 1 98.5 44 ILE B N 1
ATOM 1420 C CA . ILE B 1 44 ? -2.949 -13.242 -4.426 1 98.5 44 ILE B CA 1
ATOM 1421 C C . ILE B 1 44 ? -1.936 -14.367 -4.609 1 98.5 44 ILE B C 1
ATOM 1423 O O . ILE B 1 44 ? -2.117 -15.469 -4.078 1 98.5 44 ILE B O 1
ATOM 1427 N N . GLY B 1 45 ? -0.901 -14.078 -5.367 1 97.31 45 GLY B N 1
ATOM 1428 C CA . GLY B 1 45 ? 0.113 -15.078 -5.656 1 97.31 45 GLY B CA 1
ATOM 1429 C C . GLY B 1 45 ? 0.639 -15 -7.078 1 97.31 45 GLY B C 1
ATOM 1430 O O . GLY B 1 45 ? 0.682 -13.922 -7.672 1 97.31 45 GLY B O 1
ATOM 1431 N N . GLY B 1 46 ? 1.133 -16.125 -7.512 1 94.31 46 GLY B N 1
ATOM 1432 C CA . GLY B 1 46 ? 1.734 -16.156 -8.836 1 94.31 46 GLY B CA 1
ATOM 1433 C C . GLY B 1 46 ? 2.324 -17.516 -9.188 1 94.31 46 GLY B C 1
ATOM 1434 O O . GLY B 1 46 ? 2.053 -18.5 -8.508 1 94.31 46 GLY B O 1
ATOM 1435 N N . GLY B 1 47 ? 3.018 -17.422 -10.336 1 90.94 47 GLY B N 1
ATOM 1436 C CA . GLY B 1 47 ? 3.59 -18.656 -10.836 1 90.94 47 GLY B CA 1
ATOM 1437 C C . GLY B 1 47 ? 4.871 -19.062 -10.125 1 90.94 47 GLY B C 1
ATOM 1438 O O . GLY B 1 47 ? 5.641 -18.203 -9.695 1 90.94 47 GLY B O 1
ATOM 1439 N N . GLY B 1 48 ? 5.035 -20.344 -9.859 1 86.56 48 GLY B N 1
ATOM 1440 C CA . GLY B 1 48 ? 6.297 -20.922 -9.43 1 86.56 48 GLY B CA 1
ATOM 1441 C C . GLY B 1 48 ? 6.473 -20.906 -7.918 1 86.56 48 GLY B C 1
ATOM 1442 O O . GLY B 1 48 ? 5.727 -20.234 -7.207 1 86.56 48 GLY B O 1
ATOM 1443 N N . GLN B 1 49 ? 7.496 -21.578 -7.48 1 91.62 49 GLN B N 1
ATOM 1444 C CA . GLN B 1 49 ? 7.762 -21.828 -6.062 1 91.62 49 GLN B CA 1
ATOM 1445 C C . GLN B 1 49 ? 8.383 -20.594 -5.41 1 91.62 49 GLN B C 1
ATOM 1447 O O . GLN B 1 49 ? 8.367 -20.453 -4.184 1 91.62 49 GLN B O 1
ATOM 1452 N N . SER B 1 50 ? 8.859 -19.734 -6.199 1 91.44 50 SER B N 1
ATOM 1453 C CA . SER B 1 50 ? 9.531 -18.547 -5.652 1 91.44 50 SER B CA 1
ATOM 1454 C C . SER B 1 50 ? 8.555 -17.656 -4.895 1 91.44 50 SER B C 1
ATOM 1456 O O . SER B 1 50 ? 8.961 -16.844 -4.062 1 91.44 50 SER B O 1
ATOM 1458 N N . VAL B 1 51 ? 7.27 -17.781 -5.164 1 94.12 51 VAL B N 1
ATOM 1459 C CA . VAL B 1 51 ? 6.223 -17.047 -4.469 1 94.12 51 VAL B CA 1
ATOM 1460 C C . VAL B 1 51 ? 6.332 -17.281 -2.965 1 94.12 51 VAL B C 1
ATOM 1462 O O . VAL B 1 51 ? 6.16 -16.359 -2.17 1 94.12 51 VAL B O 1
ATOM 1465 N N . LEU B 1 52 ? 6.707 -18.469 -2.592 1 96.25 52 LEU B N 1
ATOM 1466 C CA . LEU B 1 52 ? 6.75 -18.859 -1.187 1 96.25 52 LEU B CA 1
ATOM 1467 C C . LEU B 1 52 ? 7.906 -18.188 -0.466 1 96.25 52 LEU B C 1
ATOM 1469 O O . LEU B 1 52 ? 7.941 -18.141 0.766 1 96.25 52 LEU B O 1
ATOM 1473 N N . LYS B 1 53 ? 8.812 -17.625 -1.249 1 95.19 53 LYS B N 1
ATOM 1474 C CA . LYS B 1 53 ? 9.984 -17 -0.654 1 95.19 53 LYS B CA 1
ATOM 1475 C C . LYS B 1 53 ? 9.766 -15.508 -0.441 1 95.19 53 LYS B C 1
ATOM 1477 O O . LYS B 1 53 ? 10.594 -14.836 0.185 1 95.19 53 LYS B O 1
ATOM 1482 N N . THR B 1 54 ? 8.703 -15.023 -0.938 1 96.69 54 THR B N 1
ATOM 1483 C CA . THR B 1 54 ? 8.422 -13.602 -0.73 1 96.69 54 THR B CA 1
ATOM 1484 C C . THR B 1 54 ? 8.039 -13.336 0.723 1 96.69 54 THR B C 1
ATOM 1486 O O . THR B 1 54 ? 7.551 -14.234 1.417 1 96.69 54 THR B O 1
ATOM 1489 N N . ARG B 1 55 ? 8.242 -12.172 1.15 1 97.38 55 ARG B N 1
ATOM 1490 C CA . ARG B 1 55 ? 7.973 -11.781 2.529 1 97.38 55 ARG B CA 1
ATOM 1491 C C . ARG B 1 55 ? 6.504 -11.992 2.877 1 97.38 55 ARG B C 1
ATOM 1493 O O . ARG B 1 55 ? 6.184 -12.5 3.955 1 97.38 55 ARG B O 1
ATOM 1500 N N . LYS B 1 56 ? 5.562 -11.586 1.977 1 98.19 56 LYS B N 1
ATOM 1501 C CA . LYS B 1 56 ? 4.137 -11.703 2.271 1 98.19 56 LYS B CA 1
ATOM 1502 C C . LYS B 1 56 ? 3.738 -13.156 2.502 1 98.19 56 LYS B C 1
ATOM 1504 O O . LYS B 1 56 ? 2.969 -13.461 3.418 1 98.19 56 LYS B O 1
ATOM 1509 N N . PHE B 1 57 ? 4.266 -14.023 1.774 1 98.25 57 PHE B N 1
ATOM 1510 C CA . PHE B 1 57 ? 3.889 -15.422 1.92 1 98.25 57 PHE B CA 1
ATOM 1511 C C . PHE B 1 57 ? 4.598 -16.062 3.111 1 98.25 57 PHE B C 1
ATOM 1513 O O . PHE B 1 57 ? 4.047 -16.938 3.771 1 98.25 57 PHE B O 1
ATOM 1520 N N . ARG B 1 58 ? 5.797 -15.617 3.402 1 98.12 58 ARG B N 1
ATOM 1521 C CA . ARG B 1 58 ? 6.43 -16.062 4.641 1 98.12 58 ARG B CA 1
ATOM 1522 C C . ARG B 1 58 ? 5.629 -15.602 5.855 1 98.12 58 ARG B C 1
ATOM 1524 O O . ARG B 1 58 ? 5.438 -16.359 6.805 1 98.12 58 ARG B O 1
ATOM 1531 N N . ASN B 1 59 ? 5.191 -14.375 5.828 1 98.62 59 ASN B N 1
ATOM 1532 C CA . ASN B 1 59 ? 4.375 -13.852 6.922 1 98.62 59 ASN B CA 1
ATOM 1533 C C . ASN B 1 59 ? 3.102 -14.672 7.105 1 98.62 59 ASN B C 1
ATOM 1535 O O . ASN B 1 59 ? 2.811 -15.133 8.211 1 98.62 59 ASN B O 1
ATOM 1539 N N . ILE B 1 60 ? 2.391 -14.891 6.012 1 98.38 60 ILE B N 1
ATOM 1540 C CA . ILE B 1 60 ? 1.153 -15.656 6.051 1 98.38 60 ILE B CA 1
ATOM 1541 C C . ILE B 1 60 ? 1.449 -17.094 6.5 1 98.38 60 ILE B C 1
ATOM 1543 O O . ILE B 1 60 ? 0.734 -17.641 7.34 1 98.38 60 ILE B O 1
ATOM 1547 N N . GLY B 1 61 ? 2.523 -17.625 6.031 1 96.75 61 GLY B N 1
ATOM 1548 C CA . GLY B 1 61 ? 2.914 -18.984 6.375 1 96.75 61 GLY B CA 1
ATOM 1549 C C . GLY B 1 61 ? 3.273 -19.156 7.836 1 96.75 61 GLY B C 1
ATOM 1550 O O . GLY B 1 61 ? 3.215 -20.266 8.375 1 96.75 61 GLY B O 1
ATOM 1551 N N . SER B 1 62 ? 3.621 -18.109 8.484 1 97 62 SER B N 1
ATOM 1552 C CA . SER B 1 62 ? 4.023 -18.172 9.883 1 97 62 SER B CA 1
ATOM 1553 C C . SER B 1 62 ? 2.818 -18.047 10.812 1 97 62 SER B C 1
ATOM 1555 O O . SER B 1 62 ? 2.963 -18.078 12.031 1 97 62 SER B O 1
ATOM 1557 N N . GLY B 1 63 ? 1.712 -17.844 10.219 1 97.12 63 GLY B N 1
ATOM 1558 C CA . GLY B 1 63 ? 0.487 -17.812 11 1 97.12 63 GLY B CA 1
ATOM 1559 C C . GLY B 1 63 ? -0.063 -16.406 11.195 1 97.12 63 GLY B C 1
ATOM 1560 O O . GLY B 1 63 ? -1.038 -16.219 11.922 1 97.12 63 GLY B O 1
ATOM 1561 N N . GLN B 1 64 ? 0.57 -15.445 10.648 1 98 64 GLN B N 1
ATOM 1562 C CA . GLN B 1 64 ? 0.03 -14.086 10.648 1 98 64 GLN B CA 1
ATOM 1563 C C . GLN B 1 64 ? -0.976 -13.891 9.516 1 98 64 GLN B C 1
ATOM 1565 O O . GLN B 1 64 ? -0.618 -13.43 8.438 1 98 64 GLN B O 1
ATOM 1570 N N . LEU B 1 65 ? -2.232 -14.125 9.836 1 98.62 65 LEU B N 1
ATOM 1571 C CA . LEU B 1 65 ? -3.195 -14.328 8.766 1 98.62 65 LEU B CA 1
ATOM 1572 C C . LEU B 1 65 ? -4.016 -13.07 8.516 1 98.62 65 LEU B C 1
ATOM 1574 O O . LEU B 1 65 ? -4.668 -12.938 7.477 1 98.62 65 LEU B O 1
ATOM 1578 N N . GLU B 1 66 ? -4.082 -12.156 9.516 1 98.75 66 GLU B N 1
ATOM 1579 C CA . GLU B 1 66 ? -4.75 -10.883 9.273 1 98.75 66 GLU B CA 1
ATOM 1580 C C . GLU B 1 66 ? -3.957 -10.031 8.281 1 98.75 66 GLU B C 1
ATOM 1582 O O . GLU B 1 66 ? -2.746 -9.859 8.43 1 98.75 66 GLU B O 1
ATOM 1587 N N . VAL B 1 67 ? -4.637 -9.539 7.25 1 98.94 67 VAL B N 1
ATOM 1588 C CA . VAL B 1 67 ? -3.996 -8.727 6.223 1 98.94 67 VAL B CA 1
ATOM 1589 C C . VAL B 1 67 ? -4.859 -7.504 5.922 1 98.94 67 VAL B C 1
ATOM 1591 O O . VAL B 1 67 ? -6.012 -7.426 6.352 1 98.94 67 VAL B O 1
ATOM 1594 N N . ALA B 1 68 ? -4.324 -6.555 5.273 1 98.94 68 ALA B N 1
ATOM 1595 C CA . ALA B 1 68 ? -5.035 -5.422 4.684 1 98.94 68 ALA B CA 1
ATOM 1596 C C . ALA B 1 68 ? -4.617 -5.211 3.232 1 98.94 68 ALA B C 1
ATOM 1598 O O . ALA B 1 68 ? -3.475 -5.496 2.859 1 98.94 68 ALA B O 1
ATOM 1599 N N . LEU B 1 69 ? -5.48 -4.801 2.4 1 98.88 69 LEU B N 1
ATOM 1600 C CA . LEU B 1 69 ? -5.137 -4.391 1.042 1 98.88 69 LEU B CA 1
ATOM 1601 C C . LEU B 1 69 ? -5.801 -3.062 0.693 1 98.88 69 LEU B C 1
ATOM 1603 O O . LEU B 1 69 ? -6.895 -2.762 1.18 1 98.88 69 LEU B O 1
ATOM 1607 N N . VAL B 1 70 ? -5.129 -2.266 -0.111 1 98.94 70 VAL B N 1
ATOM 1608 C CA . VAL B 1 70 ? -5.738 -1.068 -0.684 1 98.94 70 VAL B CA 1
ATOM 1609 C C . VAL B 1 70 ? -5.609 -1.104 -2.205 1 98.94 70 VAL B C 1
ATOM 1611 O O . VAL B 1 70 ? -4.574 -1.499 -2.74 1 98.94 70 VAL B O 1
ATOM 1614 N N . ILE B 1 71 ? -6.688 -0.907 -2.863 1 98.88 71 ILE B N 1
ATOM 1615 C CA . ILE B 1 71 ? -6.797 -0.687 -4.301 1 98.88 71 ILE B CA 1
ATOM 1616 C C . ILE B 1 71 ? -7.172 0.768 -4.574 1 98.88 71 ILE B C 1
ATOM 1618 O O . ILE B 1 71 ? -8.266 1.212 -4.211 1 98.88 71 ILE B O 1
ATOM 1622 N N . ASP B 1 72 ? -6.203 1.489 -5.184 1 98.75 72 ASP B N 1
ATOM 1623 C CA . ASP B 1 72 ? -6.418 2.93 -5.281 1 98.75 72 ASP B CA 1
ATOM 1624 C C . ASP B 1 72 ? -5.797 3.492 -6.559 1 98.75 72 ASP B C 1
ATOM 1626 O O . ASP B 1 72 ? -4.973 2.834 -7.195 1 98.75 72 ASP B O 1
ATOM 1630 N N . ASP B 1 73 ? -6.281 4.648 -6.977 1 98 73 ASP B N 1
ATOM 1631 C CA . ASP B 1 73 ? -5.676 5.426 -8.055 1 98 73 ASP B CA 1
ATOM 1632 C C . ASP B 1 73 ? -5.891 6.922 -7.84 1 98 73 ASP B C 1
ATOM 1634 O O . ASP B 1 73 ? -6.645 7.328 -6.953 1 98 73 ASP B O 1
ATOM 1638 N N . MET B 1 74 ? -5.098 7.668 -8.547 1 96.94 74 MET B N 1
ATOM 1639 C CA . MET B 1 74 ? -5.188 9.125 -8.531 1 96.94 74 MET B CA 1
ATOM 1640 C C . MET B 1 74 ? -5.371 9.672 -9.945 1 96.94 74 MET B C 1
ATOM 1642 O O . MET B 1 74 ? -4.406 10.102 -10.578 1 96.94 74 MET B O 1
ATOM 1646 N N . PRO B 1 75 ? -6.633 9.766 -10.445 1 96.06 75 PRO B N 1
ATOM 1647 C CA . PRO B 1 75 ? -6.906 10.242 -11.805 1 96.06 75 PRO B CA 1
ATOM 1648 C C . PRO B 1 75 ? -6.305 11.617 -12.078 1 96.06 75 PRO B C 1
ATOM 1650 O O . PRO B 1 75 ? -6 11.945 -13.234 1 96.06 75 PRO B O 1
ATOM 1653 N N . SER B 1 76 ? -6.199 12.414 -10.977 1 95.38 76 SER B N 1
ATOM 1654 C CA . SER B 1 76 ? -5.699 13.773 -11.18 1 95.38 76 SER B CA 1
ATOM 1655 C C . SER B 1 76 ? -4.992 14.297 -9.938 1 95.38 76 SER B C 1
ATOM 1657 O O . SER B 1 76 ? -5.453 14.07 -8.812 1 95.38 76 SER B O 1
ATOM 1659 N N . PHE B 1 77 ? -3.951 15.023 -10.219 1 91.56 77 PHE B N 1
ATOM 1660 C CA . PHE B 1 77 ? -3.242 15.664 -9.117 1 91.56 77 PHE B CA 1
ATOM 1661 C C . PHE B 1 77 ? -3.781 17.078 -8.875 1 91.56 77 PHE B C 1
ATOM 1663 O O . PHE B 1 77 ? -3.9 17.516 -7.73 1 91.56 77 PHE B O 1
ATOM 1670 N N . GLU B 1 78 ? -4.055 17.688 -10.078 1 91.5 78 GLU B N 1
ATOM 1671 C CA . GLU B 1 78 ? -4.641 19.031 -10.031 1 91.5 78 GLU B CA 1
ATOM 1672 C C . GLU B 1 78 ? -5.75 19.188 -11.07 1 91.5 78 GLU B C 1
ATOM 1674 O O . GLU B 1 78 ? -5.473 19.281 -12.266 1 91.5 78 GLU B O 1
ATOM 1679 N N . PRO B 1 79 ? -7.074 19.266 -10.586 1 93.81 79 PRO B N 1
ATOM 1680 C CA . PRO B 1 79 ? -7.516 19.141 -9.195 1 93.81 79 PRO B CA 1
ATOM 1681 C C . PRO B 1 79 ? -7.219 17.75 -8.609 1 93.81 79 PRO B C 1
ATOM 1683 O O . PRO B 1 79 ? -7.059 16.781 -9.352 1 93.81 79 PRO B O 1
ATOM 1686 N N . PHE B 1 80 ? -7.184 17.719 -7.336 1 92.69 80 PHE B N 1
ATOM 1687 C CA . PHE B 1 80 ? -6.855 16.469 -6.684 1 92.69 80 PHE B CA 1
ATOM 1688 C C . PHE B 1 80 ? -8.055 15.516 -6.703 1 92.69 80 PHE B C 1
ATOM 1690 O O . PHE B 1 80 ? -9.117 15.836 -6.168 1 92.69 80 PHE B O 1
ATOM 1697 N N . VAL B 1 81 ? -7.844 14.367 -7.32 1 96.81 81 VAL B N 1
ATOM 1698 C CA . VAL B 1 81 ? -8.844 13.305 -7.383 1 96.81 81 VAL B CA 1
ATOM 1699 C C . VAL B 1 81 ? -8.203 11.969 -7.016 1 96.81 81 VAL B C 1
ATOM 1701 O O . VAL B 1 81 ? -7.27 11.516 -7.688 1 96.81 81 VAL B O 1
ATOM 1704 N N . ALA B 1 82 ? -8.648 11.398 -5.961 1 96.88 82 ALA B N 1
ATOM 1705 C CA . ALA B 1 82 ? -8.18 10.078 -5.547 1 96.88 82 ALA B CA 1
ATOM 1706 C C . ALA B 1 82 ? -9.359 9.141 -5.277 1 96.88 82 ALA B C 1
ATOM 1708 O O . ALA B 1 82 ? -10.375 9.562 -4.719 1 96.88 82 ALA B O 1
ATOM 1709 N N . ARG B 1 83 ? -9.305 7.945 -5.758 1 98.5 83 ARG B N 1
ATOM 1710 C CA . ARG B 1 83 ? -10.273 6.879 -5.523 1 98.5 83 ARG B CA 1
ATOM 1711 C C . ARG B 1 83 ? -9.625 5.699 -4.809 1 98.5 83 ARG B C 1
ATOM 1713 O O . ARG B 1 83 ? -8.43 5.449 -4.973 1 98.5 83 ARG B O 1
ATOM 1720 N N . GLY B 1 84 ? -10.516 5.02 -4.008 1 98.62 84 GLY B N 1
ATOM 1721 C CA . GLY B 1 84 ? -9.891 3.838 -3.436 1 98.62 84 GLY B CA 1
ATOM 1722 C C . GLY B 1 84 ? -10.859 2.967 -2.66 1 98.62 84 GLY B C 1
ATOM 1723 O O . GLY B 1 84 ? -11.977 3.389 -2.363 1 98.62 84 GLY B O 1
ATOM 1724 N N . ILE B 1 85 ? -10.469 1.813 -2.369 1 98.88 85 ILE B N 1
ATOM 1725 C CA . ILE B 1 85 ? -11.102 0.861 -1.462 1 98.88 85 ILE B CA 1
ATOM 1726 C C . ILE B 1 85 ? -10.031 0.17 -0.615 1 98.88 85 ILE B C 1
ATOM 1728 O O . ILE B 1 85 ? -9.023 -0.3 -1.142 1 98.88 85 ILE B O 1
ATOM 1732 N N . ARG B 1 86 ? -10.195 0.274 0.707 1 98.94 86 ARG B N 1
ATOM 1733 C CA . ARG B 1 86 ? -9.383 -0.454 1.675 1 98.94 86 ARG B CA 1
ATOM 1734 C C . ARG B 1 86 ? -10.133 -1.661 2.225 1 98.94 86 ARG B C 1
ATOM 1736 O O . ARG B 1 86 ? -11.336 -1.576 2.512 1 98.94 86 ARG B O 1
ATOM 1743 N N . ILE B 1 87 ? -9.406 -2.781 2.371 1 98.94 87 ILE B N 1
ATOM 1744 C CA . ILE B 1 87 ? -10.039 -4.031 2.777 1 98.94 87 ILE B CA 1
ATOM 1745 C C . ILE B 1 87 ? -9.195 -4.715 3.848 1 98.94 87 ILE B C 1
ATOM 1747 O O . ILE B 1 87 ? -7.98 -4.879 3.682 1 98.94 87 ILE B O 1
ATOM 1751 N N . TYR B 1 88 ? -9.82 -5.008 4.957 1 98.88 88 TYR B N 1
ATOM 1752 C CA . TYR B 1 88 ? -9.266 -5.996 5.871 1 98.88 88 TYR B CA 1
ATOM 1753 C C . TYR B 1 88 ? -9.742 -7.398 5.512 1 98.88 88 TYR B C 1
ATOM 1755 O O . TYR B 1 88 ? -10.867 -7.582 5.055 1 98.88 88 TYR B O 1
ATOM 1763 N N . GLY B 1 89 ? -8.859 -8.312 5.699 1 98.75 89 GLY B N 1
ATOM 1764 C CA . GLY B 1 89 ? -9.234 -9.695 5.441 1 98.75 89 GLY B CA 1
ATOM 1765 C C . GLY B 1 89 ? -8.352 -10.695 6.164 1 98.75 89 GLY B C 1
ATOM 1766 O O . GLY B 1 89 ? -7.398 -10.32 6.844 1 98.75 89 GLY B O 1
ATOM 1767 N N . VAL B 1 90 ? -8.742 -11.969 6.039 1 98.81 90 VAL B N 1
ATOM 1768 C CA . VAL B 1 90 ? -8.008 -13.094 6.602 1 98.81 90 VAL B CA 1
ATOM 1769 C C . VAL B 1 90 ? -7.5 -13.992 5.477 1 98.81 90 VAL B C 1
ATOM 1771 O O . VAL B 1 90 ? -8.289 -14.508 4.684 1 98.81 90 VAL B O 1
ATOM 1774 N N . ALA B 1 91 ? -6.188 -14.102 5.43 1 98.88 91 ALA B N 1
ATOM 1775 C CA . ALA B 1 91 ? -5.562 -14.953 4.422 1 98.88 91 ALA B CA 1
ATOM 1776 C C . ALA B 1 91 ? -5.531 -16.406 4.871 1 98.88 91 ALA B C 1
ATOM 1778 O O . ALA B 1 91 ? -5.605 -16.703 6.07 1 98.88 91 ALA B O 1
ATOM 1779 N N . GLU B 1 92 ? -5.402 -17.25 3.963 1 98.56 92 GLU B N 1
ATOM 1780 C CA . GLU B 1 92 ? -5.191 -18.672 4.215 1 98.56 92 GLU B CA 1
ATOM 1781 C C . GLU B 1 92 ? -3.826 -19.125 3.703 1 98.56 92 GLU B C 1
ATOM 1783 O O . GLU B 1 92 ? -3.215 -18.453 2.869 1 98.56 92 GLU B O 1
ATOM 1788 N N . ARG B 1 93 ? -3.443 -20.234 4.172 1 96.38 93 ARG B N 1
ATOM 1789 C CA . ARG B 1 93 ? -2.189 -20.812 3.695 1 96.38 93 ARG B CA 1
ATOM 1790 C C . ARG B 1 93 ? -2.201 -20.969 2.18 1 96.38 93 ARG B C 1
ATOM 1792 O O . ARG B 1 93 ? -3.207 -21.391 1.602 1 96.38 93 ARG B O 1
ATOM 1799 N N . PRO B 1 94 ? -1.034 -20.719 1.619 1 97.06 94 PRO B N 1
ATOM 1800 C CA . PRO B 1 94 ? -0.981 -20.797 0.158 1 97.06 94 PRO B CA 1
ATOM 1801 C C . PRO B 1 94 ? -1.229 -22.203 -0.365 1 97.06 94 PRO B C 1
ATOM 1803 O O . PRO B 1 94 ? -0.801 -23.188 0.257 1 97.06 94 PRO B O 1
ATOM 1806 N N . ILE B 1 95 ? -1.902 -22.266 -1.492 1 96.62 95 ILE B N 1
ATOM 1807 C CA . ILE B 1 95 ? -2.184 -23.547 -2.145 1 96.62 95 ILE B CA 1
ATOM 1808 C C . ILE B 1 95 ? -1.838 -23.453 -3.629 1 96.62 95 ILE B C 1
ATOM 1810 O O . ILE B 1 95 ? -1.761 -22.359 -4.188 1 96.62 95 ILE B O 1
ATOM 1814 N N . GLU B 1 96 ? -1.655 -24.625 -4.195 1 97.06 96 GLU B N 1
ATOM 1815 C CA . GLU B 1 96 ? -1.525 -24.688 -5.645 1 97.06 96 GLU B CA 1
ATOM 1816 C C . GLU B 1 96 ? -2.887 -24.578 -6.328 1 97.06 96 GLU B C 1
ATOM 1818 O O . GLU B 1 96 ? -3.85 -25.234 -5.91 1 97.06 96 GLU B O 1
ATOM 1823 N N . ARG B 1 97 ? -2.934 -23.781 -7.297 1 96.44 97 ARG B N 1
ATOM 1824 C CA . ARG B 1 97 ? -4.148 -23.641 -8.094 1 96.44 97 ARG B CA 1
ATOM 1825 C C . ARG B 1 97 ? -3.854 -22.953 -9.422 1 96.44 97 ARG B C 1
ATOM 1827 O O . ARG B 1 97 ? -2.756 -22.438 -9.633 1 96.44 97 ARG B O 1
ATOM 1834 N N . VAL B 1 98 ? -4.844 -22.969 -10.328 1 97 98 VAL B N 1
ATOM 1835 C CA . VAL B 1 98 ? -4.797 -22.125 -11.516 1 97 98 VAL B CA 1
ATOM 1836 C C . VAL B 1 98 ? -5.449 -20.766 -11.203 1 97 98 VAL B C 1
ATOM 1838 O O . VAL B 1 98 ? -6.637 -20.703 -10.875 1 97 98 VAL B O 1
ATOM 1841 N N . GLY B 1 99 ? -4.668 -19.719 -11.281 1 94.56 99 GLY B N 1
ATOM 1842 C CA . GLY B 1 99 ? -5.168 -18.406 -10.945 1 94.56 99 GLY B CA 1
ATOM 1843 C C . GLY B 1 99 ? -5.027 -17.391 -12.07 1 94.56 99 GLY B C 1
ATOM 1844 O O . GLY B 1 99 ? -5.047 -17.766 -13.242 1 94.56 99 GLY B O 1
ATOM 1845 N N . MET B 1 100 ? -4.926 -16.203 -11.742 1 88.62 100 MET B N 1
ATOM 1846 C CA . MET B 1 100 ? -5 -15.078 -12.672 1 88.62 100 MET B CA 1
ATOM 1847 C C . MET B 1 100 ? -3.805 -15.078 -13.617 1 88.62 100 MET B C 1
ATOM 1849 O O . MET B 1 100 ? -3.902 -14.586 -14.75 1 88.62 100 MET B O 1
ATOM 1853 N N . VAL B 1 101 ? -2.67 -15.633 -13.227 1 87.94 101 VAL B N 1
ATOM 1854 C CA . VAL B 1 101 ? -1.512 -15.641 -14.109 1 87.94 101 VAL B CA 1
ATOM 1855 C C . VAL B 1 101 ? -1.222 -17.078 -14.57 1 87.94 101 VAL B C 1
ATOM 1857 O O . VAL B 1 101 ? -0.14 -17.359 -15.094 1 87.94 101 VAL B O 1
ATOM 1860 N N . GLY B 1 102 ? -2.117 -17.969 -14.336 1 93.62 102 GLY B N 1
ATOM 1861 C CA . GLY B 1 102 ? -1.924 -19.359 -14.688 1 93.62 102 GLY B CA 1
ATOM 1862 C C . GLY B 1 102 ? -1.686 -20.25 -13.484 1 93.62 102 GLY B C 1
ATOM 1863 O O . GLY B 1 102 ? -1.965 -19.859 -12.352 1 93.62 102 GLY B O 1
ATOM 1864 N N . PRO B 1 103 ? -1.193 -21.516 -13.695 1 96.81 103 PRO B N 1
ATOM 1865 C CA . PRO B 1 103 ? -0.883 -22.406 -12.578 1 96.81 103 PRO B CA 1
ATOM 1866 C C . PRO B 1 103 ? 0.179 -21.828 -11.641 1 96.81 103 PRO B C 1
ATOM 1868 O O . PRO B 1 103 ? 1.147 -21.219 -12.102 1 96.81 103 PRO B O 1
ATOM 1871 N N . GLY B 1 104 ? -0.087 -21.953 -10.383 1 96.94 104 GLY B N 1
ATOM 1872 C CA . GLY B 1 104 ? 0.881 -21.438 -9.422 1 96.94 104 GLY B CA 1
ATOM 1873 C C . GLY B 1 104 ? 0.433 -21.594 -7.98 1 96.94 104 GLY B C 1
ATOM 1874 O O . GLY B 1 104 ? -0.282 -22.547 -7.648 1 96.94 104 GLY B O 1
ATOM 1875 N N . ILE B 1 105 ? 1.003 -20.781 -7.102 1 97.75 105 ILE B N 1
ATOM 1876 C CA . ILE B 1 105 ? 0.729 -20.797 -5.668 1 97.75 105 ILE B CA 1
ATOM 1877 C C . ILE B 1 105 ? 0.014 -19.5 -5.27 1 97.75 105 ILE B C 1
ATOM 1879 O O . ILE B 1 105 ? 0.482 -18.406 -5.582 1 97.75 105 ILE B O 1
ATOM 1883 N N . TYR B 1 106 ? -1.13 -19.688 -4.637 1 98.19 106 TYR B N 1
ATOM 1884 C CA . TYR B 1 106 ? -1.993 -18.547 -4.32 1 98.19 106 TYR B CA 1
ATOM 1885 C C . TYR B 1 106 ? -2.52 -18.641 -2.893 1 98.19 106 TYR B C 1
ATOM 1887 O O . TYR B 1 106 ? -2.664 -19.75 -2.352 1 98.19 106 TYR B O 1
ATOM 1895 N N . SER B 1 107 ? -2.719 -17.547 -2.307 1 98.62 107 SER B N 1
ATOM 1896 C CA . SER B 1 107 ? -3.406 -17.438 -1.024 1 98.62 107 SER B CA 1
ATOM 1897 C C . SER B 1 107 ? -4.773 -16.797 -1.184 1 98.62 107 SER B C 1
ATOM 1899 O O . SER B 1 107 ? -4.914 -15.797 -1.898 1 98.62 107 SER B O 1
ATOM 1901 N N . ARG B 1 108 ? -5.73 -17.406 -0.572 1 98.62 108 ARG B N 1
ATOM 1902 C CA . ARG B 1 108 ? -7.086 -16.859 -0.535 1 98.62 108 ARG B CA 1
ATOM 1903 C C . ARG B 1 108 ? -7.258 -15.891 0.625 1 98.62 108 ARG B C 1
ATOM 1905 O O . ARG B 1 108 ? -6.793 -16.156 1.736 1 98.62 108 ARG B O 1
ATOM 1912 N N . ILE B 1 109 ? -7.887 -14.766 0.381 1 98.75 109 ILE B N 1
ATOM 1913 C CA . ILE B 1 109 ? -8.18 -13.781 1.421 1 98.75 109 ILE B CA 1
ATOM 1914 C C . ILE B 1 109 ? -9.688 -13.578 1.531 1 98.75 109 ILE B C 1
ATOM 1916 O O . ILE B 1 109 ? -10.336 -13.188 0.561 1 98.75 109 ILE B O 1
ATOM 1920 N N . THR B 1 110 ? -10.211 -13.844 2.639 1 98.69 110 THR B N 1
ATOM 1921 C CA . THR B 1 110 ? -11.617 -13.562 2.936 1 98.69 110 THR B CA 1
ATOM 1922 C C . THR B 1 110 ? -11.781 -12.148 3.488 1 98.69 110 THR B C 1
ATOM 1924 O O . THR B 1 110 ? -11.25 -11.828 4.559 1 98.69 110 THR B O 1
ATOM 1927 N N . PRO B 1 111 ? -12.508 -11.297 2.746 1 98.69 111 PRO B N 1
ATOM 1928 C CA . PRO B 1 111 ? -12.703 -9.945 3.273 1 98.69 111 PRO B CA 1
ATOM 1929 C C . PRO B 1 111 ? -13.562 -9.922 4.539 1 98.69 111 PRO B C 1
ATOM 1931 O O . PRO B 1 111 ? -14.516 -10.695 4.652 1 98.69 111 PRO B O 1
ATOM 1934 N N . THR B 1 112 ? -13.227 -9.062 5.492 1 98.62 112 THR B N 1
ATOM 1935 C CA . THR B 1 112 ? -13.992 -8.945 6.73 1 98.62 112 THR B CA 1
ATOM 1936 C C . THR B 1 112 ? -14.609 -7.559 6.855 1 98.62 112 THR B C 1
ATOM 1938 O O . THR B 1 112 ? -15.758 -7.422 7.293 1 98.62 112 THR B O 1
ATOM 1941 N N . VAL B 1 113 ? -13.898 -6.527 6.59 1 98.62 113 VAL B N 1
ATOM 1942 C CA . VAL B 1 113 ? -14.383 -5.148 6.578 1 98.62 113 VAL B CA 1
ATOM 1943 C C . VAL B 1 113 ? -13.734 -4.383 5.43 1 98.62 113 VAL B C 1
ATOM 1945 O O . VAL B 1 113 ? -12.562 -4.613 5.102 1 98.62 113 VAL B O 1
ATOM 1948 N N . SER B 1 114 ? -14.508 -3.467 4.812 1 98.75 114 SER B N 1
ATOM 1949 C CA . SER B 1 114 ? -13.945 -2.623 3.762 1 98.75 114 SER B CA 1
ATOM 1950 C C . SER B 1 114 ? -14.422 -1.182 3.895 1 98.75 114 SER B C 1
ATOM 1952 O O . SER B 1 114 ? -15.445 -0.918 4.539 1 98.75 114 SER B O 1
ATOM 1954 N N . TRP B 1 115 ? -13.672 -0.265 3.385 1 98.62 115 TRP B N 1
ATOM 1955 C CA . TRP B 1 115 ? -13.969 1.158 3.262 1 98.62 115 TRP B CA 1
ATOM 1956 C C . TRP B 1 115 ? -13.695 1.65 1.844 1 98.62 115 TRP B C 1
ATOM 1958 O O . TRP B 1 115 ? -12.602 1.473 1.314 1 98.62 115 TRP B O 1
ATOM 1968 N N . SER B 1 116 ? -14.648 2.221 1.226 1 98.69 116 SER B N 1
ATOM 1969 C CA . SER B 1 116 ? -14.438 2.789 -0.101 1 98.69 116 SER B CA 1
ATOM 1970 C C . SER B 1 116 ? -14.672 4.297 -0.101 1 98.69 116 SER B C 1
ATOM 1972 O O . SER B 1 116 ? -15.445 4.809 0.714 1 98.69 116 SER B O 1
ATOM 1974 N N . TRP B 1 117 ? -13.984 4.98 -0.993 1 98.25 117 TRP B N 1
ATOM 1975 C CA . TRP B 1 117 ? -14.156 6.426 -1.07 1 98.25 117 TRP B CA 1
ATOM 1976 C C . TRP B 1 117 ? -14.031 6.914 -2.51 1 98.25 117 TRP B C 1
ATOM 1978 O O . TRP B 1 117 ? -13.219 6.391 -3.281 1 98.25 117 TRP B O 1
ATOM 1988 N N . ASN B 1 118 ? -14.867 7.816 -2.854 1 98.06 118 ASN B N 1
ATOM 1989 C CA . ASN B 1 118 ? -14.82 8.672 -4.031 1 98.06 118 ASN B CA 1
ATOM 1990 C C . ASN B 1 118 ? -14.727 7.855 -5.316 1 98.06 118 ASN B C 1
ATOM 1992 O O . ASN B 1 118 ? -13.992 8.227 -6.238 1 98.06 118 ASN B O 1
ATOM 1996 N N . LEU B 1 119 ? -15.484 6.777 -5.363 1 97.88 119 LEU B N 1
ATOM 1997 C CA . LEU B 1 119 ? -15.406 5.922 -6.547 1 97.88 119 LEU B CA 1
ATOM 1998 C C . LEU B 1 119 ? -15.914 6.656 -7.781 1 97.88 119 LEU B C 1
ATOM 2000 O O . LEU B 1 119 ? -15.57 6.293 -8.906 1 97.88 119 LEU B O 1
ATOM 2004 N N . ALA B 1 120 ? -16.641 7.773 -7.582 1 95.94 120 ALA B N 1
ATOM 2005 C CA . ALA B 1 120 ? -17.141 8.586 -8.688 1 95.94 120 ALA B CA 1
ATOM 2006 C C . ALA B 1 120 ? -16.031 9.445 -9.281 1 95.94 120 ALA B C 1
ATOM 2008 O O . ALA B 1 120 ? -16.172 9.977 -10.391 1 95.94 120 ALA B O 1
ATOM 2009 N N . GLY B 1 121 ? -14.938 9.633 -8.539 1 96.81 121 GLY B N 1
ATOM 2010 C CA . GLY B 1 121 ? -13.781 10.344 -9.07 1 96.81 121 GLY B CA 1
ATOM 2011 C C . GLY B 1 121 ? -13.969 11.844 -9.109 1 96.81 121 GLY B C 1
ATOM 2012 O O . GLY B 1 121 ? -13.617 12.5 -10.086 1 96.81 121 GLY B O 1
ATOM 2013 N N . GLU B 1 122 ? -14.57 12.32 -8.023 1 96.38 122 GLU B N 1
ATOM 2014 C CA . GLU B 1 122 ? -14.781 13.766 -7.918 1 96.38 122 GLU B CA 1
ATOM 2015 C C . GLU B 1 122 ? -13.578 14.453 -7.289 1 96.38 122 GLU B C 1
ATOM 2017 O O . GLU B 1 122 ? -12.867 13.859 -6.473 1 96.38 122 GLU B O 1
ATOM 2022 N N . PRO B 1 123 ? -13.328 15.75 -7.688 1 95.5 123 PRO B N 1
ATOM 2023 C CA . PRO B 1 123 ? -12.25 16.469 -7.02 1 95.5 123 PRO B CA 1
ATOM 2024 C C . PRO B 1 123 ? -12.484 16.641 -5.52 1 95.5 123 PRO B C 1
ATOM 2026 O O . PRO B 1 123 ? -13.625 16.812 -5.086 1 95.5 123 PRO B O 1
ATOM 2029 N N . ALA B 1 124 ? -11.32 16.641 -4.871 1 89.62 124 ALA B N 1
ATOM 2030 C CA . ALA B 1 124 ? -11.43 16.922 -3.438 1 89.62 124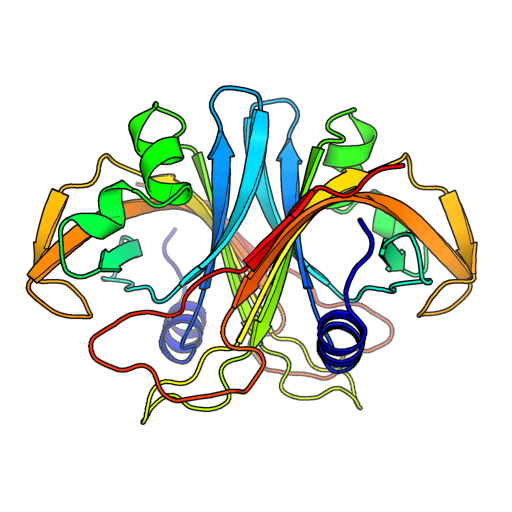 ALA B CA 1
ATOM 2031 C C . ALA B 1 124 ? -11.734 18.391 -3.184 1 89.62 124 ALA B C 1
ATOM 2033 O O . ALA B 1 124 ? -11.203 19.266 -3.865 1 89.62 124 ALA B O 1
ATOM 2034 N N . GLY B 1 125 ? -12.672 18.672 -2.371 1 83 125 GLY B N 1
ATOM 2035 C CA . GLY B 1 125 ? -12.938 20.031 -1.911 1 83 125 GLY B CA 1
ATOM 2036 C C . GLY B 1 125 ? -12.453 20.281 -0.497 1 83 125 GLY B C 1
ATOM 2037 O O . GLY B 1 125 ? -11.43 19.734 -0.077 1 83 125 GLY B O 1
ATOM 2038 N N . ASP B 1 126 ? -13.125 21.172 0.12 1 78.62 126 ASP B N 1
ATOM 2039 C CA . ASP B 1 126 ? -12.766 21.531 1.488 1 78.62 126 ASP B CA 1
ATOM 2040 C C . ASP B 1 126 ? -12.969 20.344 2.436 1 78.62 126 ASP B C 1
ATOM 2042 O O . ASP B 1 126 ? -12.281 20.234 3.457 1 78.62 126 ASP B O 1
ATOM 2046 N N . THR B 1 127 ? -14.023 19.641 1.985 1 79.69 127 THR B N 1
ATOM 2047 C CA . THR B 1 127 ? -14.297 18.453 2.775 1 79.69 127 THR B CA 1
ATOM 2048 C C . THR B 1 127 ? -13.664 17.219 2.125 1 79.69 127 THR B C 1
ATOM 2050 O O . THR B 1 127 ? -13.742 17.047 0.907 1 79.69 127 THR B O 1
ATOM 2053 N N . TRP B 1 128 ? -12.906 16.5 2.828 1 84.25 128 TRP B N 1
ATOM 2054 C CA . TRP B 1 128 ? -12.312 15.266 2.316 1 84.25 128 TRP B CA 1
ATOM 2055 C C . TRP B 1 128 ? -13.391 14.258 1.932 1 84.25 128 TRP B C 1
ATOM 2057 O O . TRP B 1 128 ? -14.578 14.484 2.162 1 84.25 128 TRP B O 1
ATOM 2067 N N . TYR B 1 129 ? -13 13.172 1.282 1 90.06 129 TYR B N 1
ATOM 2068 C CA . TYR B 1 129 ? -13.945 12.148 0.842 1 90.06 129 TYR B CA 1
ATOM 2069 C C . TYR B 1 129 ? -14.555 11.422 2.033 1 90.06 129 TYR B C 1
ATOM 2071 O O . TYR B 1 129 ? -13.852 11.078 2.988 1 90.06 129 TYR B O 1
ATOM 2079 N N . GLU B 1 130 ? -15.828 11.234 1.915 1 91.44 130 GLU B N 1
ATOM 2080 C CA . GLU B 1 130 ? -16.438 10.328 2.879 1 91.44 130 GLU B CA 1
ATOM 2081 C C . GLU B 1 130 ? -16.125 8.867 2.549 1 91.44 130 GLU B C 1
ATOM 2083 O O . GLU B 1 130 ? -16.094 8.484 1.378 1 91.44 130 GLU B O 1
ATOM 2088 N N . SER B 1 131 ? -15.938 8.117 3.562 1 94.88 131 SER B N 1
ATOM 2089 C CA . SER B 1 131 ? -15.711 6.688 3.379 1 94.88 131 SER B CA 1
ATOM 2090 C C . SER B 1 131 ? -16.969 5.883 3.652 1 94.88 131 SER B C 1
ATOM 2092 O O . SER B 1 131 ? -17.719 6.184 4.59 1 94.88 131 SER B O 1
ATOM 2094 N N . HIS B 1 132 ? -17.203 4.855 2.82 1 97.06 132 HIS B N 1
ATOM 2095 C CA . HIS B 1 132 ? -18.297 3.916 3.035 1 97.06 132 HIS B CA 1
ATOM 2096 C C . HIS B 1 132 ? -17.781 2.604 3.621 1 97.06 132 HIS B C 1
ATOM 2098 O O . HIS B 1 132 ? -17.078 1.854 2.951 1 97.06 132 HIS B O 1
ATOM 2104 N N . LYS B 1 133 ? -18.234 2.379 4.789 1 97.81 133 LYS B N 1
ATOM 2105 C CA . LYS B 1 133 ? -17.781 1.175 5.484 1 97.81 133 LYS B CA 1
ATOM 2106 C C . LYS B 1 133 ? -18.766 0.022 5.27 1 97.81 133 LYS B C 1
ATOM 2108 O O . LYS B 1 133 ? -19.969 0.202 5.371 1 97.81 133 LYS B O 1
ATOM 2113 N N . THR B 1 134 ? -18.25 -1.154 4.988 1 98.12 134 THR B N 1
ATOM 2114 C CA . THR B 1 134 ? -19.031 -2.375 4.879 1 98.12 134 THR B CA 1
ATOM 2115 C C . THR B 1 134 ? -18.422 -3.492 5.719 1 98.12 134 THR B C 1
ATOM 2117 O O . THR B 1 134 ? -17.25 -3.809 5.574 1 98.12 134 THR B O 1
ATOM 2120 N N . VAL B 1 135 ? -19.188 -4.074 6.625 1 97.94 135 VAL B N 1
ATOM 2121 C CA . VAL B 1 135 ? -18.797 -5.289 7.324 1 97.94 135 VAL B CA 1
ATOM 2122 C C . VAL B 1 135 ? -19.297 -6.512 6.559 1 97.94 135 VAL B C 1
ATOM 2124 O O . VAL B 1 135 ? -20.5 -6.676 6.367 1 97.94 135 VAL B O 1
ATOM 2127 N N . HIS B 1 136 ? -18.281 -7.297 6.199 1 97.06 136 HIS B N 1
ATOM 2128 C CA . HIS B 1 136 ? -18.641 -8.445 5.371 1 97.06 136 HIS B CA 1
ATOM 2129 C C . HIS B 1 136 ? -19.062 -9.633 6.23 1 97.06 136 HIS B C 1
ATOM 2131 O O . HIS B 1 136 ? -18.406 -9.961 7.215 1 97.06 136 HIS B O 1
ATOM 2137 N N . THR B 1 137 ? -20.281 -10.164 6.039 1 86.12 137 THR B N 1
ATOM 2138 C CA . THR B 1 137 ? -20.797 -11.312 6.77 1 86.12 137 THR B CA 1
ATOM 2139 C C . THR B 1 137 ? -20.578 -12.602 5.98 1 86.12 137 THR B C 1
ATOM 2141 O O . THR B 1 137 ? -20.766 -12.633 4.762 1 86.12 137 THR B O 1
ATOM 2144 N N . GLN B 1 138 ? -19.859 -13.555 6.539 1 68.31 138 GLN B N 1
ATOM 2145 C CA . GLN B 1 138 ? -19.656 -14.852 5.891 1 68.31 138 GLN B CA 1
ATOM 2146 C C . GLN B 1 138 ? -20.922 -15.68 5.91 1 68.31 138 GLN B C 1
ATOM 2148 O O . GLN B 1 138 ? -21.75 -15.547 6.82 1 68.31 138 GLN B O 1
#